Protein AF-A0A3L9MCE8-F1 (afdb_monomer)

Nearest PDB structures (foldseek):
  6sjl-assembly1_C  TM=7.413E-01  e=6.339E-16  Escherichia coli
  6sk0-assembly1_A  TM=9.602E-01  e=6.757E-13  Escherichia coli
  4s36-assembly1_A  TM=4.190E-01  e=1.119E+00  Pseudomonas aeruginosa
  4s37-assembly3_G  TM=4.606E-01  e=2.220E+00  Pseudomonas aeruginosa

Solvent-accessible surface area (backbone atoms only — not comparable to full-atom values): 20405 Å² total; per-residue (Å²): 121,56,45,47,80,50,68,68,69,87,59,73,91,65,75,64,62,97,70,69,40,47,70,54,40,52,51,50,50,52,52,48,54,54,51,49,56,52,24,52,52,31,42,74,69,75,46,79,55,68,86,55,56,64,59,54,47,52,55,44,65,48,55,54,74,73,77,93,53,44,83,50,70,46,80,47,81,40,49,91,88,63,86,88,88,87,71,97,72,87,84,88,86,86,61,96,79,74,87,87,84,87,62,98,82,72,86,87,86,87,71,96,79,79,89,86,87,88,64,96,83,70,88,86,87,87,58,97,78,87,57,88,88,86,83,60,95,70,74,86,79,87,86,84,54,63,89,59,84,81,91,87,86,63,97,71,80,86,88,89,82,56,94,88,65,82,83,87,88,85,60,100,62,57,48,76,50,76,54,94,73,30,38,42,38,39,42,92,91,47,79,48,79,46,59,85,68,88,89,82,85,89,71,99,72,89,85,89,75,83,90,83,88,80,89,84,85,74,87,83,64,67,63,86,93,69,85,41,78,41,81,45,68,52,76,42,55,54,97,86,67,50,51,45,45,67,36,48,34,40,36,40,41,85,90,71,49,76,46,78,48,54,18,38,88,77,5,31,48,65,82,41,80,33,81,52,96,74,77,69,51,77,46,78,62,76,93,69,79,80,81,86,128

Structure (mmCIF, N/CA/C/O backbone):
data_AF-A0A3L9MCE8-F1
#
_entry.id   AF-A0A3L9MCE8-F1
#
loop_
_atom_site.group_PDB
_atom_site.id
_atom_site.type_symbol
_atom_site.label_atom_id
_atom_site.label_alt_id
_atom_site.label_comp_i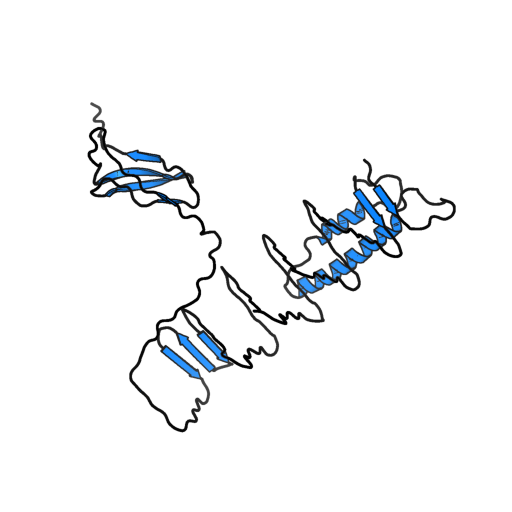d
_atom_site.label_asym_id
_atom_site.label_entity_id
_atom_site.label_seq_id
_atom_site.pdbx_PDB_ins_code
_atom_site.Cartn_x
_atom_site.Cartn_y
_atom_site.Cartn_z
_atom_site.occupancy
_atom_site.B_iso_or_equiv
_atom_site.auth_seq_id
_atom_site.auth_comp_id
_atom_site.auth_asym_id
_atom_site.auth_atom_id
_atom_site.pdbx_PDB_model_num
ATOM 1 N N . GLY A 1 1 ? -18.532 18.777 32.543 1.00 70.75 1 GLY A N 1
ATOM 2 C CA . GLY A 1 1 ? -18.939 17.521 33.204 1.00 70.75 1 GLY A CA 1
ATOM 3 C C . GLY A 1 1 ? -17.697 16.774 33.637 1.00 70.75 1 GLY A C 1
ATOM 4 O O . GLY A 1 1 ? -16.629 17.111 33.150 1.00 70.75 1 GLY A O 1
ATOM 5 N N . GLU A 1 2 ? -17.824 15.797 34.528 1.00 78.94 2 GLU A N 1
ATOM 6 C CA . GLU A 1 2 ? -16.696 15.029 35.099 1.00 78.94 2 GLU A CA 1
ATOM 7 C C . GLU A 1 2 ? -16.522 13.655 34.415 1.00 78.94 2 GLU A C 1
ATOM 9 O O . GLU A 1 2 ? -15.974 12.728 35.000 1.00 78.94 2 GLU A O 1
ATOM 14 N N . GLY A 1 3 ? -17.037 13.536 33.183 1.00 83.94 3 GLY A N 1
ATOM 15 C CA . GLY A 1 3 ? -17.065 12.325 32.355 1.00 83.94 3 GLY A CA 1
ATOM 16 C C . GLY A 1 3 ? -18.371 11.516 32.445 1.00 83.94 3 GLY A C 1
ATOM 17 O O . GLY A 1 3 ? -19.300 11.885 33.166 1.00 83.94 3 GLY A O 1
ATOM 18 N N . LEU A 1 4 ? -18.466 10.445 31.651 1.00 87.25 4 LEU A N 1
ATOM 19 C CA . LEU A 1 4 ? -19.628 9.560 31.526 1.00 87.25 4 LEU A CA 1
ATOM 20 C C . LEU A 1 4 ? -19.176 8.110 31.291 1.00 87.25 4 LEU A C 1
ATOM 22 O O . LEU A 1 4 ? -18.485 7.820 30.319 1.00 87.25 4 LEU A O 1
ATOM 26 N N . LEU A 1 5 ? -19.608 7.196 32.163 1.00 88.50 5 LEU A N 1
ATOM 27 C CA . LEU A 1 5 ? -19.456 5.751 31.988 1.00 88.50 5 LEU A CA 1
ATOM 28 C C . LEU A 1 5 ? -20.805 5.148 31.591 1.00 88.50 5 LEU A C 1
ATOM 30 O O . LEU A 1 5 ? -21.775 5.266 32.337 1.00 88.50 5 LEU A O 1
ATOM 34 N N . ILE A 1 6 ? -20.855 4.464 30.449 1.00 91.31 6 ILE A N 1
ATOM 35 C CA . ILE A 1 6 ? -21.982 3.606 30.068 1.00 91.31 6 ILE A CA 1
ATOM 36 C C . ILE A 1 6 ? -21.471 2.167 30.062 1.00 91.31 6 ILE A C 1
ATOM 38 O O . ILE A 1 6 ? -20.681 1.776 29.201 1.00 91.31 6 ILE A O 1
ATOM 42 N N . SER A 1 7 ? -21.909 1.389 31.050 1.00 91.62 7 SER A N 1
ATOM 43 C CA . SER A 1 7 ? -21.464 0.016 31.281 1.00 91.62 7 SER A CA 1
ATOM 44 C C . SER A 1 7 ? -22.646 -0.947 31.293 1.00 91.62 7 SER A C 1
ATOM 46 O O . SER A 1 7 ? -23.703 -0.639 31.839 1.00 91.62 7 SER A O 1
ATOM 48 N N . THR A 1 8 ? -22.455 -2.129 30.708 1.00 92.75 8 THR A N 1
ATOM 49 C CA . THR A 1 8 ? -23.398 -3.263 30.806 1.00 92.75 8 THR A CA 1
ATOM 50 C C . THR A 1 8 ? -22.854 -4.401 31.676 1.00 92.75 8 THR A C 1
ATOM 52 O O . THR A 1 8 ? -23.407 -5.500 31.686 1.00 92.75 8 THR A O 1
ATOM 55 N N . HIS A 1 9 ? -21.774 -4.149 32.422 1.00 89.44 9 HIS A N 1
ATOM 56 C CA . HIS A 1 9 ? -21.276 -5.079 33.434 1.00 89.44 9 HIS A CA 1
ATOM 57 C C . HIS A 1 9 ? -22.244 -5.132 34.619 1.00 89.44 9 HIS A C 1
ATOM 59 O O . HIS A 1 9 ? -22.690 -4.101 35.119 1.00 89.44 9 HIS A O 1
ATOM 65 N N . ALA A 1 10 ? -22.582 -6.339 35.069 1.00 88.81 10 ALA A N 1
ATOM 66 C CA . ALA A 1 10 ? -23.470 -6.519 36.210 1.00 88.81 10 ALA A CA 1
ATOM 67 C C . ALA A 1 10 ? -22.744 -6.188 37.522 1.00 88.81 10 ALA A C 1
ATOM 69 O O . ALA A 1 10 ? -21.681 -6.739 37.798 1.00 88.81 10 ALA A O 1
ATOM 70 N N . GLN A 1 11 ? -23.368 -5.369 38.368 1.00 84.62 11 GLN A N 1
ATOM 71 C CA . GLN A 1 11 ? -22.894 -5.083 39.720 1.00 84.62 11 GLN A CA 1
ATOM 72 C C . GLN A 1 11 ? -23.901 -5.646 40.725 1.00 84.62 11 GLN A C 1
ATOM 74 O O . GLN A 1 11 ? -24.947 -5.050 40.997 1.00 84.62 11 GLN A O 1
ATOM 79 N N . GLN A 1 12 ? -23.627 -6.854 41.229 1.00 85.94 12 GLN A N 1
ATOM 80 C CA . GLN A 1 12 ? -24.559 -7.537 42.125 1.00 85.94 12 GLN A CA 1
ATOM 81 C C . GLN A 1 12 ? -24.803 -6.701 43.382 1.00 85.94 12 GLN A C 1
ATOM 83 O O . GLN A 1 12 ? -23.866 -6.263 44.047 1.00 85.94 12 GLN A O 1
ATOM 88 N N . GLN A 1 13 ? -26.086 -6.483 43.689 1.00 86.56 13 GLN A N 1
ATOM 89 C CA . GLN A 1 13 ? -26.539 -5.735 44.865 1.00 86.56 13 GLN A CA 1
ATOM 90 C C . GLN A 1 13 ? -25.952 -4.311 44.978 1.00 86.56 13 GLN A C 1
ATOM 92 O O . GLN A 1 13 ? -25.959 -3.756 46.072 1.00 86.56 13 GLN A O 1
ATOM 97 N N . ALA A 1 14 ? -25.449 -3.729 43.876 1.00 84.12 14 ALA A N 1
ATOM 98 C CA . ALA A 1 14 ? -24.740 -2.444 43.877 1.00 84.12 14 ALA A CA 1
ATOM 99 C C . ALA A 1 14 ? -23.606 -2.375 44.926 1.00 84.12 14 ALA A C 1
ATOM 101 O O . ALA A 1 14 ? -23.389 -1.341 45.548 1.00 84.12 14 ALA A O 1
ATOM 102 N N . GLN A 1 15 ? -22.907 -3.496 45.162 1.00 80.94 15 GLN A N 1
ATOM 103 C CA . GLN A 1 15 ? -21.835 -3.565 46.166 1.00 80.94 15 GLN A CA 1
ATOM 104 C C . GLN A 1 15 ? -20.548 -2.835 45.759 1.00 80.94 15 GLN A C 1
ATOM 106 O O . GLN A 1 15 ? -19.714 -2.567 46.621 1.00 80.94 15 GLN A O 1
ATOM 111 N N . GLY A 1 16 ? -20.355 -2.569 44.467 1.00 75.62 16 GLY A N 1
ATOM 112 C CA . GLY A 1 16 ? -19.200 -1.819 43.978 1.00 75.62 16 GLY A CA 1
ATOM 113 C C . GLY A 1 16 ? -19.489 -0.323 43.833 1.00 75.62 16 GLY A C 1
ATOM 114 O O . GLY A 1 16 ? -20.573 0.167 44.145 1.00 75.62 16 GLY A O 1
ATOM 115 N N . GLU A 1 17 ? -18.503 0.411 43.327 1.00 79.19 17 GLU A N 1
ATOM 116 C CA . GLU A 1 17 ? -18.609 1.855 43.113 1.00 79.19 17 GLU A CA 1
ATOM 117 C C . GLU A 1 17 ? -19.429 2.181 41.856 1.00 79.19 17 GLU A C 1
ATOM 119 O O . GLU A 1 17 ? -19.371 1.472 40.852 1.00 79.19 17 GLU A O 1
ATOM 124 N N . HIS A 1 18 ? -20.149 3.305 41.870 1.00 71.81 18 HIS A N 1
ATOM 125 C CA . HIS A 1 18 ? -21.003 3.723 40.747 1.00 71.81 18 HIS A CA 1
ATOM 126 C C . HIS A 1 18 ? -20.224 3.958 39.431 1.00 71.81 18 HIS A C 1
ATOM 128 O O . HIS A 1 18 ? -20.790 3.856 38.346 1.00 71.81 18 HIS A O 1
ATOM 134 N N . LEU A 1 19 ? -18.925 4.276 39.511 1.00 75.69 19 LEU A N 1
ATOM 135 C CA . LEU A 1 19 ? -18.027 4.498 38.365 1.00 75.69 19 LEU A CA 1
ATOM 136 C C . LEU A 1 19 ? -16.926 3.428 38.265 1.00 75.69 19 LEU A C 1
ATOM 138 O O . LEU A 1 19 ? -15.785 3.726 37.920 1.00 75.69 19 LEU A O 1
ATOM 142 N N . GLU A 1 20 ? -17.242 2.177 38.593 1.00 81.06 20 GLU A N 1
ATOM 143 C CA . GLU A 1 20 ? -16.293 1.067 38.490 1.00 81.06 20 GLU A CA 1
ATOM 144 C C . GLU A 1 20 ? -15.941 0.757 37.018 1.00 81.06 20 GLU A C 1
ATOM 146 O O . GLU A 1 20 ? -16.704 0.124 36.288 1.00 81.06 20 GLU A O 1
ATOM 151 N N . ALA A 1 21 ? -14.767 1.220 36.572 1.00 81.81 21 ALA A N 1
ATOM 152 C CA . ALA A 1 21 ? -14.280 1.094 35.193 1.00 81.81 21 ALA A CA 1
ATOM 153 C C . ALA A 1 21 ? -13.130 0.078 35.023 1.00 81.81 21 ALA A C 1
ATOM 155 O O . ALA A 1 21 ? -12.562 -0.020 33.933 1.00 81.81 21 ALA A O 1
ATOM 156 N N . GLN A 1 22 ? -12.795 -0.694 36.067 1.00 82.94 22 GLN A N 1
ATOM 157 C CA . GLN A 1 22 ? -11.613 -1.568 36.089 1.00 82.94 22 GLN A CA 1
ATOM 158 C C . GLN A 1 22 ? -11.565 -2.537 34.904 1.00 82.94 22 GLN A C 1
ATOM 160 O O . GLN A 1 22 ? -10.536 -2.660 34.244 1.00 82.94 22 GLN A O 1
ATOM 165 N N . THR A 1 23 ? -12.686 -3.188 34.588 1.00 85.25 23 THR A N 1
ATOM 166 C CA . THR A 1 23 ? -12.760 -4.139 33.469 1.00 85.25 23 THR A CA 1
ATOM 167 C C . THR A 1 23 ? -12.473 -3.467 32.127 1.00 85.25 23 THR A C 1
ATOM 169 O O . THR A 1 23 ? -11.752 -4.014 31.297 1.00 85.25 23 THR A O 1
ATOM 172 N N . ALA A 1 24 ? -13.010 -2.263 31.912 1.00 87.62 24 ALA A N 1
ATOM 173 C CA . ALA A 1 24 ? -12.799 -1.504 30.684 1.00 87.62 24 ALA A CA 1
ATOM 174 C C . ALA A 1 24 ? -11.345 -1.032 30.561 1.00 87.62 24 ALA A C 1
ATOM 176 O O . ALA A 1 24 ? -10.745 -1.147 29.493 1.00 87.62 24 ALA A O 1
ATOM 177 N N . LYS A 1 25 ? -10.762 -0.562 31.669 1.00 86.94 25 LYS A N 1
ATOM 178 C CA . LYS A 1 25 ? -9.353 -0.177 31.740 1.00 86.94 25 LYS A CA 1
ATOM 179 C C . LYS A 1 25 ? -8.432 -1.346 31.397 1.00 86.94 25 LYS A C 1
ATOM 181 O O . LYS A 1 25 ? -7.601 -1.217 30.507 1.00 86.94 25 LYS A O 1
ATOM 186 N N . GLN A 1 26 ? -8.635 -2.505 32.025 1.00 88.56 26 GLN A N 1
ATOM 187 C CA . GLN A 1 26 ? -7.842 -3.710 31.759 1.00 88.56 26 GLN A CA 1
ATOM 188 C C . GLN A 1 26 ? -7.923 -4.153 30.292 1.00 88.56 26 GLN A C 1
ATOM 190 O O . GLN A 1 26 ? -6.924 -4.584 29.717 1.00 88.56 26 GLN A O 1
ATOM 195 N N . GLN A 1 27 ? -9.095 -4.027 29.660 1.00 89.06 27 GLN A N 1
ATOM 196 C CA . GLN A 1 27 ? -9.245 -4.300 28.228 1.00 89.06 27 GLN A CA 1
ATOM 197 C C . GLN A 1 27 ? -8.443 -3.314 27.367 1.00 89.06 27 GLN A C 1
ATOM 199 O O . GLN A 1 27 ? -7.773 -3.737 26.425 1.00 89.06 27 GLN A O 1
ATOM 204 N N . LEU A 1 28 ? -8.470 -2.017 27.691 1.00 89.25 28 LEU A N 1
ATOM 205 C CA . LEU A 1 28 ? -7.680 -0.999 26.989 1.00 89.25 28 LEU A CA 1
ATOM 206 C C . LEU A 1 28 ? -6.172 -1.231 27.150 1.00 89.25 28 LEU A C 1
ATOM 208 O O . LEU A 1 28 ? -5.450 -1.199 26.156 1.00 89.25 28 LEU A O 1
ATOM 212 N N . GLU A 1 29 ? -5.705 -1.537 28.362 1.00 88.38 29 GLU A N 1
ATOM 213 C CA . GLU A 1 29 ? -4.299 -1.860 28.645 1.00 88.38 29 GLU A CA 1
ATOM 214 C C . GLU A 1 29 ? -3.842 -3.128 27.908 1.00 88.38 29 GLU A C 1
ATOM 216 O O . GLU A 1 29 ? -2.767 -3.159 27.305 1.00 88.38 29 GLU A O 1
ATOM 221 N N . GLY A 1 30 ? -4.667 -4.181 27.896 1.00 89.94 30 GLY A N 1
ATOM 222 C CA . GLY A 1 30 ? -4.383 -5.408 27.148 1.00 89.94 30 GLY A CA 1
ATOM 223 C C . GLY A 1 30 ? -4.260 -5.156 25.642 1.00 89.94 30 GLY A C 1
ATOM 224 O O . GLY A 1 30 ? -3.298 -5.592 25.006 1.00 89.94 30 GLY A O 1
ATOM 225 N N . ASN A 1 31 ? -5.194 -4.389 25.081 1.00 89.06 31 ASN A N 1
ATOM 226 C CA . ASN A 1 31 ? -5.182 -3.987 23.675 1.00 89.06 31 ASN A CA 1
ATOM 227 C C . ASN A 1 31 ? -3.953 -3.139 23.330 1.00 89.06 31 ASN A C 1
ATOM 229 O O . ASN A 1 31 ? -3.305 -3.360 22.308 1.00 89.06 31 ASN A O 1
ATOM 233 N N . GLN A 1 32 ? -3.589 -2.208 24.208 1.00 86.75 32 GLN A N 1
ATOM 234 C CA . GLN A 1 32 ? -2.399 -1.388 24.048 1.00 86.75 32 GLN A CA 1
ATOM 235 C C . GLN A 1 32 ? -1.118 -2.234 24.038 1.00 86.75 32 GLN A C 1
ATOM 237 O O . GLN A 1 32 ? -0.267 -2.039 23.171 1.00 86.75 32 GLN A O 1
ATOM 242 N N . ASN A 1 33 ? -0.976 -3.184 24.965 1.00 89.62 33 ASN A N 1
ATOM 243 C CA . ASN A 1 33 ? 0.190 -4.069 25.018 1.00 89.62 33 ASN A CA 1
ATOM 244 C C . ASN A 1 33 ? 0.339 -4.886 23.727 1.00 89.62 33 ASN A C 1
ATOM 246 O O . ASN A 1 33 ? 1.440 -5.007 23.188 1.00 89.62 33 ASN A O 1
ATOM 250 N N . ASN A 1 34 ? -0.775 -5.381 23.184 1.00 90.44 34 ASN A N 1
ATOM 251 C CA . ASN A 1 34 ? -0.789 -6.090 21.907 1.00 90.44 34 ASN A CA 1
ATOM 252 C C . ASN A 1 34 ? -0.403 -5.172 20.734 1.00 90.44 34 ASN A C 1
ATOM 254 O O . ASN A 1 34 ? 0.418 -5.551 19.897 1.00 90.44 34 ASN A O 1
ATOM 258 N N . ALA A 1 35 ? -0.948 -3.952 20.688 1.00 90.19 35 ALA A N 1
ATOM 259 C CA . ALA A 1 35 ? -0.595 -2.955 19.678 1.00 90.19 35 ALA A CA 1
ATOM 260 C C . ALA A 1 35 ? 0.898 -2.594 19.738 1.00 90.19 35 ALA A C 1
ATOM 262 O O . ALA A 1 35 ? 1.558 -2.503 18.703 1.00 90.19 35 ALA A O 1
ATOM 263 N N . LYS A 1 36 ? 1.448 -2.452 20.950 1.00 90.00 36 LYS A N 1
ATOM 264 C CA . LYS A 1 36 ? 2.868 -2.182 21.178 1.00 90.00 36 LYS A CA 1
ATOM 265 C C . LYS A 1 36 ? 3.747 -3.313 20.660 1.00 90.00 36 LYS A C 1
ATOM 267 O O . LYS A 1 36 ? 4.678 -3.047 19.908 1.00 90.00 36 LY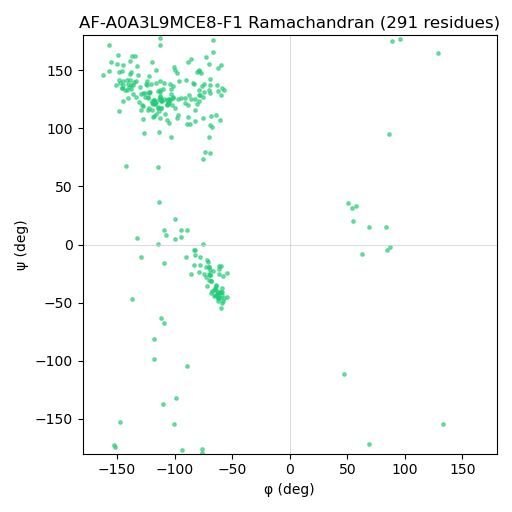S A O 1
ATOM 272 N N . ALA A 1 37 ? 3.427 -4.561 20.997 1.00 91.25 37 ALA A N 1
ATOM 273 C CA . ALA A 1 37 ? 4.181 -5.716 20.516 1.00 91.25 37 ALA A CA 1
ATOM 274 C C . ALA A 1 37 ? 4.199 -5.785 18.978 1.00 91.25 37 ALA A C 1
ATOM 276 O O . ALA A 1 37 ? 5.253 -5.994 18.378 1.00 91.25 37 ALA A O 1
ATOM 277 N N . LEU A 1 38 ? 3.059 -5.546 18.319 1.00 92.19 38 LEU A N 1
ATOM 278 C CA . LEU A 1 38 ? 2.997 -5.508 16.855 1.00 92.19 38 LEU A CA 1
ATOM 279 C C . LEU A 1 38 ? 3.791 -4.330 16.266 1.00 92.19 38 LEU A C 1
ATOM 281 O O . LEU A 1 38 ? 4.475 -4.492 15.257 1.00 92.19 38 LEU A O 1
ATOM 285 N N . SER A 1 39 ? 3.744 -3.166 16.911 1.00 91.69 39 SER A N 1
ATOM 286 C CA . SER A 1 39 ? 4.518 -1.989 16.511 1.00 91.69 39 SER A CA 1
ATOM 287 C C . SER A 1 39 ? 6.027 -2.199 16.644 1.00 91.69 39 SER A C 1
ATOM 289 O O . SER A 1 39 ? 6.790 -1.738 15.802 1.00 91.69 39 SER A O 1
ATOM 291 N N . GLU A 1 40 ? 6.483 -2.915 17.673 1.00 92.12 40 GLU A N 1
ATOM 292 C CA . GLU A 1 40 ? 7.893 -3.290 17.819 1.00 92.12 40 GLU A CA 1
ATOM 293 C C . GLU A 1 40 ? 8.335 -4.238 16.696 1.00 92.12 40 GLU A C 1
ATOM 295 O O . GLU A 1 40 ? 9.434 -4.095 16.158 1.00 92.12 40 GLU A O 1
ATOM 300 N N . VAL A 1 41 ? 7.469 -5.169 16.275 1.00 93.62 41 VAL A N 1
ATOM 301 C CA . VAL A 1 41 ? 7.726 -6.009 15.094 1.00 93.62 41 VAL A CA 1
ATOM 302 C C . VAL A 1 41 ? 7.834 -5.152 13.831 1.00 93.62 41 VAL A C 1
ATOM 304 O O . VAL A 1 41 ? 8.780 -5.337 13.069 1.00 93.62 41 VAL A O 1
ATOM 307 N N . ALA A 1 42 ? 6.922 -4.197 13.628 1.00 93.19 42 ALA A N 1
ATOM 308 C CA . ALA A 1 42 ? 6.946 -3.266 12.498 1.00 93.19 42 ALA A CA 1
ATOM 309 C C . ALA A 1 42 ? 8.260 -2.456 12.461 1.00 93.19 42 ALA A C 1
ATOM 311 O O . ALA A 1 42 ? 8.978 -2.459 11.459 1.00 93.19 42 ALA A O 1
ATOM 312 N N . LYS A 1 43 ? 8.659 -1.887 13.603 1.00 91.88 43 LYS A N 1
ATOM 313 C CA . LYS A 1 43 ? 9.934 -1.175 13.771 1.00 91.88 43 LYS A CA 1
ATOM 314 C C . LYS A 1 43 ? 11.143 -2.047 13.423 1.00 91.88 43 LYS A C 1
ATOM 316 O O . LYS A 1 43 ? 12.036 -1.616 12.696 1.00 91.88 43 LYS A O 1
ATOM 321 N N . ASN A 1 44 ? 11.169 -3.290 13.905 1.00 94.12 44 ASN A N 1
ATOM 322 C CA . ASN A 1 44 ? 12.250 -4.239 13.619 1.00 94.12 44 ASN A CA 1
ATOM 323 C C . ASN A 1 44 ? 12.309 -4.651 12.138 1.00 94.12 44 ASN A C 1
ATOM 325 O O . ASN A 1 44 ? 13.367 -5.061 11.665 1.00 94.12 44 ASN A O 1
ATOM 329 N N . GLN A 1 45 ? 11.200 -4.527 11.402 1.00 93.06 45 GLN A N 1
ATOM 330 C CA . GLN A 1 45 ? 11.136 -4.694 9.946 1.00 93.06 45 GLN A CA 1
ATOM 331 C C . GLN A 1 45 ? 11.403 -3.388 9.176 1.00 93.06 45 GLN A C 1
ATOM 333 O O . GLN A 1 45 ? 11.178 -3.340 7.970 1.00 93.06 45 GLN A O 1
ATOM 338 N N . GLN A 1 46 ? 11.899 -2.343 9.852 1.00 90.69 46 GLN A N 1
ATOM 339 C CA . GLN A 1 46 ? 12.224 -1.037 9.266 1.00 90.69 46 GLN A CA 1
ATOM 340 C C . GLN A 1 46 ? 11.030 -0.357 8.574 1.00 90.69 46 GLN A C 1
ATOM 342 O O . GLN A 1 46 ? 11.203 0.357 7.588 1.00 90.69 46 GLN A O 1
ATOM 347 N N . THR A 1 47 ? 9.818 -0.571 9.090 1.00 91.50 47 THR A N 1
ATOM 348 C CA . THR A 1 47 ? 8.613 0.159 8.673 1.00 91.50 47 THR A CA 1
ATOM 349 C C . THR A 1 47 ? 8.105 1.057 9.807 1.00 91.50 47 THR A C 1
ATOM 351 O O . THR A 1 47 ? 8.698 1.094 10.889 1.00 91.50 47 THR A O 1
ATOM 354 N N . ASP A 1 48 ? 7.043 1.821 9.553 1.00 88.31 48 ASP A N 1
ATOM 355 C CA . ASP A 1 48 ? 6.504 2.787 10.508 1.00 88.31 48 ASP A CA 1
ATOM 356 C C . ASP A 1 48 ? 5.990 2.104 11.783 1.00 88.31 48 ASP A C 1
ATOM 358 O O . ASP A 1 48 ? 5.297 1.085 11.741 1.00 88.31 48 ASP A O 1
ATOM 362 N N . GLU A 1 49 ? 6.308 2.704 12.929 1.00 87.19 49 GLU A N 1
ATOM 363 C CA . GLU A 1 49 ? 5.732 2.339 14.220 1.00 87.19 49 GLU A CA 1
ATOM 364 C C . GLU A 1 49 ? 4.407 3.079 14.464 1.00 87.19 49 GLU A C 1
ATOM 366 O O . GLU A 1 49 ? 4.123 4.118 13.866 1.00 87.19 49 GLU A O 1
ATOM 371 N N . LEU A 1 50 ? 3.577 2.549 15.363 1.00 83.38 50 LEU A N 1
ATOM 372 C CA . LEU A 1 50 ? 2.387 3.242 15.848 1.00 83.38 50 LEU A CA 1
ATOM 373 C C . LEU A 1 50 ? 2.809 4.431 16.724 1.00 83.38 50 LEU A C 1
ATOM 375 O O . LEU A 1 50 ? 3.139 4.272 17.898 1.00 83.38 50 LEU A O 1
ATOM 379 N N . GLU A 1 51 ? 2.728 5.637 16.163 1.00 72.88 51 GLU A N 1
ATOM 380 C CA . GLU A 1 51 ? 3.046 6.907 16.843 1.00 72.88 51 GLU A CA 1
ATOM 381 C C . GLU A 1 51 ? 2.137 7.171 18.069 1.00 72.88 51 GLU A C 1
ATOM 383 O O . GLU A 1 51 ? 2.497 7.904 18.987 1.00 72.88 51 GLU A O 1
ATOM 388 N N . ALA A 1 52 ? 0.966 6.529 18.119 1.00 74.00 52 ALA A N 1
ATOM 389 C CA . ALA A 1 52 ? -0.076 6.726 19.127 1.00 74.00 52 ALA A CA 1
ATOM 390 C C . ALA A 1 52 ? 0.117 5.957 20.452 1.00 74.00 52 ALA A C 1
ATOM 392 O O . ALA A 1 52 ? -0.695 6.110 21.368 1.00 74.00 52 ALA A O 1
ATOM 393 N N . LEU A 1 53 ? 1.137 5.097 20.580 1.00 76.44 53 LEU A N 1
ATOM 394 C CA . LEU A 1 53 ? 1.226 4.147 21.703 1.00 76.44 53 LEU A CA 1
ATOM 395 C C . LEU A 1 53 ? 1.342 4.814 23.078 1.00 76.44 53 LEU A C 1
ATOM 397 O O . LEU A 1 53 ? 0.705 4.356 24.031 1.00 76.44 53 LEU A O 1
ATOM 401 N N . GLU A 1 54 ? 2.118 5.893 23.181 1.00 76.31 54 GLU A N 1
ATOM 402 C CA . GLU A 1 54 ? 2.281 6.641 24.435 1.00 76.31 54 GLU A CA 1
ATOM 403 C C . GLU A 1 54 ? 1.015 7.430 24.792 1.00 76.31 54 GLU A C 1
ATOM 405 O O . GLU A 1 54 ? 0.626 7.482 25.956 1.00 76.31 54 GLU A O 1
ATOM 410 N N . GLN A 1 55 ? 0.302 7.970 23.797 1.00 77.12 55 GLN A N 1
ATOM 411 C CA . GLN A 1 55 ? -0.975 8.646 24.031 1.00 77.12 55 GLN A CA 1
ATOM 412 C C . GLN A 1 55 ? -2.056 7.659 24.488 1.00 77.12 55 GLN A C 1
ATOM 414 O O . GLN A 1 55 ? -2.823 7.969 25.397 1.00 77.12 55 GLN A O 1
ATOM 419 N N . LEU A 1 56 ? -2.103 6.458 23.899 1.00 77.56 56 LEU A N 1
ATOM 420 C CA . LEU A 1 56 ? -3.024 5.406 24.332 1.00 77.56 56 LEU A CA 1
ATOM 421 C C . LEU A 1 56 ? -2.716 4.953 25.768 1.00 77.56 56 LEU A C 1
ATOM 423 O O . LEU A 1 56 ? -3.645 4.702 26.535 1.00 77.56 56 LEU A O 1
ATOM 427 N N . LYS A 1 57 ? -1.429 4.924 26.147 1.00 79.31 57 LYS A N 1
ATOM 428 C CA . LYS A 1 57 ? -0.996 4.684 27.531 1.00 79.31 57 LYS A CA 1
ATOM 429 C C . LYS A 1 57 ? -1.542 5.740 28.474 1.00 79.31 57 LYS A C 1
ATOM 431 O O . LYS A 1 57 ? -2.209 5.413 29.448 1.00 79.31 57 LYS A O 1
ATOM 436 N N . ALA A 1 58 ? -1.269 7.002 28.149 1.00 80.00 58 ALA A N 1
ATOM 437 C CA . ALA A 1 58 ? -1.684 8.138 28.953 1.00 80.00 58 ALA A CA 1
ATOM 438 C C . ALA A 1 58 ? -3.208 8.156 29.112 1.00 80.00 58 ALA A C 1
ATOM 440 O O . ALA A 1 58 ? -3.703 8.364 30.213 1.00 80.00 58 ALA A O 1
ATOM 441 N N . PHE A 1 59 ? -3.954 7.847 28.045 1.00 80.50 59 PHE A N 1
ATOM 442 C CA . PHE A 1 59 ? -5.408 7.723 28.096 1.00 80.50 59 PHE A CA 1
ATOM 443 C C . PHE A 1 59 ? -5.881 6.607 29.039 1.00 80.50 59 PHE A C 1
ATOM 445 O O . PHE A 1 59 ? -6.782 6.831 29.839 1.00 80.50 59 PHE A O 1
ATOM 452 N N . ALA A 1 60 ? -5.281 5.414 28.995 1.00 77.62 60 ALA A N 1
ATOM 453 C CA . ALA A 1 60 ? -5.634 4.347 29.935 1.00 77.62 60 ALA A CA 1
ATOM 454 C C . ALA A 1 60 ? -5.301 4.726 31.393 1.00 77.62 60 ALA A C 1
ATOM 456 O O . ALA A 1 60 ? -6.051 4.388 32.308 1.00 77.62 60 ALA A O 1
ATOM 457 N N . GLU A 1 61 ? -4.216 5.474 31.614 1.00 77.75 61 GLU A N 1
ATOM 458 C CA . GLU A 1 61 ? -3.818 5.984 32.931 1.00 77.75 61 GLU A CA 1
ATOM 459 C C . GLU A 1 61 ? -4.770 7.070 33.473 1.00 77.75 61 GLU A C 1
ATOM 461 O O . GLU A 1 61 ? -4.915 7.186 34.694 1.00 77.75 61 GLU A O 1
ATOM 466 N N . THR A 1 62 ? -5.476 7.829 32.617 1.00 73.12 62 THR A N 1
ATOM 467 C CA . THR A 1 62 ? -6.504 8.785 33.086 1.00 73.12 62 THR A CA 1
ATOM 468 C C . THR A 1 62 ? -7.747 8.091 33.650 1.00 73.12 62 THR A C 1
ATOM 470 O O . THR A 1 62 ? -8.476 8.692 34.446 1.00 73.12 62 THR A O 1
ATOM 473 N N . ILE A 1 63 ? -7.960 6.816 33.305 1.00 72.19 63 ILE A N 1
ATOM 474 C CA . ILE A 1 63 ? -9.000 5.956 33.871 1.00 72.19 63 ILE A CA 1
ATOM 475 C C . ILE A 1 63 ? -8.470 5.388 35.199 1.00 72.19 63 ILE A C 1
ATOM 477 O O . ILE A 1 63 ? -7.589 4.530 35.225 1.00 72.19 63 ILE A O 1
ATOM 481 N N . GLN A 1 64 ? -8.972 5.874 36.337 1.00 65.38 64 GLN A N 1
ATOM 482 C CA . GLN A 1 64 ? -8.582 5.351 37.654 1.00 65.38 64 GLN A CA 1
ATOM 483 C C . GLN A 1 64 ? -9.328 4.064 38.028 1.00 65.38 64 GLN A C 1
ATOM 485 O O . GLN A 1 64 ? -10.499 3.885 37.699 1.00 65.38 64 GLN A O 1
ATOM 490 N N . ASP A 1 65 ? -8.646 3.209 38.796 1.00 58.09 65 ASP A N 1
ATOM 491 C CA . ASP A 1 65 ? -9.176 1.942 39.316 1.00 58.09 65 ASP A CA 1
ATOM 492 C C . ASP A 1 65 ? -10.254 2.158 40.392 1.00 58.09 65 ASP A C 1
ATOM 494 O O . ASP A 1 65 ? -11.149 1.329 40.559 1.00 58.09 65 ASP A O 1
ATOM 498 N N . LYS A 1 66 ? -10.166 3.260 41.156 1.00 48.62 66 LYS A N 1
ATOM 499 C CA . LYS A 1 66 ? -11.089 3.594 42.251 1.00 48.62 66 LYS A CA 1
ATOM 500 C C . LYS A 1 66 ? -11.263 5.109 42.424 1.00 48.62 66 LYS A C 1
ATOM 502 O O . LYS A 1 66 ? -10.282 5.840 42.435 1.00 48.62 66 LYS A O 1
ATOM 507 N N . ILE A 1 67 ? -12.510 5.492 42.725 1.00 46.47 67 ILE A N 1
ATOM 508 C CA . ILE A 1 67 ? -13.015 6.788 43.226 1.00 46.47 67 ILE A CA 1
ATOM 509 C C . ILE A 1 67 ? -13.352 7.852 42.158 1.00 46.47 67 ILE A C 1
ATOM 511 O O . ILE A 1 67 ? -12.560 8.701 41.774 1.00 46.47 67 ILE A O 1
ATOM 515 N N . ALA A 1 68 ? -14.642 7.849 41.815 1.00 49.84 68 ALA A N 1
ATOM 516 C CA . ALA A 1 68 ? -15.550 9.000 41.724 1.00 49.84 68 ALA A CA 1
ATOM 517 C C . ALA A 1 68 ? -15.313 10.147 40.726 1.00 49.84 68 ALA A C 1
ATOM 519 O O . ALA A 1 68 ? -16.235 10.944 40.573 1.00 49.84 68 ALA A O 1
ATOM 520 N N . LYS A 1 69 ? -14.196 10.241 40.002 1.00 57.31 69 LYS A N 1
ATOM 521 C CA . LYS A 1 69 ? -14.075 11.173 38.869 1.00 57.31 69 LYS A CA 1
ATOM 522 C C . LYS A 1 69 ? -13.200 10.581 37.785 1.00 57.31 69 LYS A C 1
ATOM 524 O O . LYS A 1 69 ? -12.105 10.101 38.061 1.00 57.31 69 LYS A O 1
ATOM 529 N N . PHE A 1 70 ? -13.643 10.692 36.540 1.00 63.47 70 PHE A N 1
ATOM 530 C CA . PHE A 1 70 ? -12.663 10.737 35.473 1.00 63.47 70 PHE A CA 1
ATOM 531 C C . PHE A 1 70 ? -11.816 11.998 35.695 1.00 63.47 70 PHE A C 1
ATOM 533 O O . PHE A 1 70 ? -12.362 13.074 35.951 1.00 63.47 70 PHE A O 1
ATOM 540 N N . ASN A 1 71 ? -10.487 11.873 35.637 1.00 67.94 71 ASN A N 1
ATOM 541 C CA . ASN A 1 71 ? -9.588 13.027 35.792 1.00 67.94 71 ASN A CA 1
ATOM 542 C C . ASN A 1 71 ? -9.815 14.082 34.693 1.00 67.94 71 ASN A C 1
ATOM 544 O O . ASN A 1 71 ? -9.458 15.247 34.853 1.00 67.94 71 ASN A O 1
ATOM 548 N N . GLU A 1 72 ? -10.454 13.663 33.602 1.00 74.62 72 GLU A N 1
ATOM 549 C CA . GLU A 1 72 ? -10.849 14.471 32.460 1.00 74.62 72 GLU A CA 1
ATOM 550 C C . GLU A 1 72 ? -12.296 14.155 32.063 1.00 74.62 72 GLU A C 1
ATOM 552 O O . GLU A 1 72 ? -12.848 13.114 32.413 1.00 74.62 72 GLU A O 1
ATOM 557 N N . ALA A 1 73 ? -12.934 15.037 31.299 1.00 84.44 73 ALA A N 1
ATOM 558 C CA . ALA A 1 73 ? -14.303 14.836 30.836 1.00 84.44 73 ALA A CA 1
ATOM 559 C C . ALA A 1 73 ? -14.374 13.805 29.690 1.00 84.44 73 ALA A C 1
ATOM 561 O O . ALA A 1 73 ? -14.583 14.177 28.537 1.00 84.44 73 ALA A O 1
ATOM 562 N N . ILE A 1 74 ? -14.208 12.515 30.001 1.00 85.44 74 ILE A N 1
ATOM 563 C CA . ILE A 1 74 ? -14.209 11.427 29.009 1.00 85.44 74 ILE A CA 1
ATOM 564 C C . ILE A 1 74 ? -15.549 10.687 28.949 1.00 85.44 74 ILE A C 1
ATOM 566 O O . ILE A 1 74 ? -16.272 10.604 29.940 1.00 85.44 74 ILE A O 1
ATOM 570 N N . LEU A 1 75 ? -15.862 10.107 27.790 1.00 90.06 75 LEU A N 1
ATOM 571 C CA . LEU A 1 75 ? -16.936 9.128 27.618 1.00 90.06 75 LEU A CA 1
ATOM 572 C C . LEU A 1 75 ? -16.316 7.738 27.456 1.00 90.06 75 LEU A C 1
ATOM 574 O O . LEU A 1 75 ? -15.560 7.512 26.513 1.00 90.06 75 LEU A O 1
ATOM 578 N N . LEU A 1 76 ? -16.671 6.806 28.341 1.00 89.62 76 LEU A N 1
ATOM 579 C CA . LEU A 1 76 ? -16.258 5.407 28.265 1.00 89.62 76 LEU A CA 1
ATOM 580 C C . LEU A 1 76 ? -17.479 4.501 28.063 1.00 89.62 76 LEU A C 1
ATOM 582 O O . LEU A 1 76 ? -18.409 4.502 28.870 1.00 89.62 76 LEU A O 1
ATOM 586 N N . LEU A 1 77 ? -17.460 3.714 26.986 1.00 93.31 77 LEU A N 1
ATOM 587 C CA . LEU A 1 77 ? -18.455 2.681 26.693 1.00 93.31 77 LEU A CA 1
ATOM 588 C C . LEU A 1 77 ? -17.833 1.307 26.961 1.00 93.31 77 LEU A C 1
ATOM 590 O O . LEU A 1 77 ? -16.786 0.994 26.397 1.00 93.31 77 LEU A O 1
ATOM 594 N N . SER A 1 78 ? -18.462 0.474 27.793 1.00 92.75 78 SER A N 1
ATOM 595 C CA . SER A 1 78 ? -17.966 -0.878 28.081 1.00 92.75 78 SER A CA 1
ATOM 596 C C . SER A 1 78 ? -19.078 -1.921 28.113 1.00 92.75 78 SER A C 1
ATOM 598 O O . SER A 1 78 ? -20.125 -1.749 28.743 1.00 92.75 78 SER A O 1
ATOM 600 N N . SER A 1 79 ? -18.836 -3.044 27.442 1.00 94.88 79 SER A N 1
ATOM 601 C CA . SER A 1 79 ? -19.727 -4.196 27.464 1.00 94.88 79 SER A CA 1
ATOM 602 C C . SER A 1 79 ? -18.935 -5.496 27.404 1.00 94.88 79 SER A C 1
ATOM 604 O O . SER A 1 79 ? -18.010 -5.590 26.597 1.00 94.88 79 SER A O 1
ATOM 606 N N . PRO A 1 80 ? -19.295 -6.517 28.201 1.00 93.50 80 PRO A N 1
ATOM 607 C CA . PRO A 1 80 ? -18.646 -7.822 28.124 1.00 93.50 80 PRO A CA 1
ATOM 608 C C . PRO A 1 80 ? -18.968 -8.575 26.824 1.00 93.50 80 PRO A C 1
ATOM 610 O O . PRO A 1 80 ? -18.159 -9.386 26.385 1.00 93.50 80 PRO A O 1
ATOM 613 N N . ASN A 1 81 ? -20.120 -8.302 26.195 1.00 95.00 81 ASN A N 1
ATOM 614 C CA . ASN A 1 81 ? -20.638 -9.109 25.082 1.00 95.00 81 ASN A CA 1
ATOM 615 C C . ASN A 1 81 ? -20.691 -8.356 23.739 1.00 95.00 81 ASN A C 1
ATOM 617 O O . ASN A 1 81 ? -21.111 -8.936 22.740 1.00 95.00 81 ASN A O 1
ATOM 621 N N . GLY A 1 82 ? -20.267 -7.089 23.701 1.00 95.00 82 GLY A N 1
ATOM 622 C CA . GLY A 1 82 ? -20.127 -6.304 22.472 1.00 95.00 82 GLY A CA 1
ATOM 623 C C . GLY A 1 82 ? -20.812 -4.938 22.511 1.00 95.00 82 GLY A C 1
ATOM 624 O O . GLY A 1 82 ? -21.644 -4.647 23.365 1.00 95.00 82 GLY A O 1
ATOM 625 N N . ILE A 1 83 ? -20.452 -4.087 21.554 1.00 97.62 83 ILE A N 1
ATOM 626 C CA . ILE A 1 83 ? -21.043 -2.761 21.347 1.00 97.62 83 ILE A CA 1
ATOM 627 C C . ILE A 1 83 ? -21.519 -2.700 19.896 1.00 97.62 83 ILE A C 1
ATOM 629 O O . ILE A 1 83 ? -20.750 -2.991 18.982 1.00 97.62 83 ILE A O 1
ATOM 633 N N . GLY A 1 84 ? -22.785 -2.340 19.687 1.00 97.12 84 GLY A N 1
ATOM 634 C CA . GLY A 1 84 ? -23.378 -2.181 18.360 1.00 97.12 84 GLY A CA 1
ATOM 635 C C . GLY A 1 84 ? -23.724 -0.723 18.079 1.00 97.12 84 GLY A C 1
ATOM 636 O O . GLY A 1 84 ? -24.380 -0.079 18.894 1.00 97.12 84 GLY A O 1
ATOM 637 N N . LEU A 1 85 ? -23.316 -0.223 16.913 1.00 97.06 85 LEU A N 1
ATOM 638 C CA . LEU A 1 85 ? -23.721 1.076 16.376 1.00 97.06 85 LEU A CA 1
ATOM 639 C C . LEU A 1 85 ? -24.454 0.822 15.055 1.00 97.06 85 LEU A C 1
ATOM 641 O O . LEU A 1 85 ? -23.893 0.203 14.154 1.00 97.06 85 LEU A O 1
ATOM 645 N N . SER A 1 86 ? -25.714 1.243 14.953 1.00 97.81 86 SER A N 1
ATOM 646 C CA . SER A 1 86 ? -26.552 1.003 13.774 1.00 97.81 86 SER A CA 1
ATOM 647 C C . SER A 1 86 ? -27.523 2.158 13.563 1.00 97.81 86 SER A C 1
ATOM 649 O O . SER A 1 86 ? -28.084 2.689 14.521 1.00 97.81 86 SER A O 1
ATOM 651 N N . THR A 1 87 ? -27.707 2.549 12.307 1.00 98.00 87 THR A N 1
ATOM 652 C CA . THR A 1 87 ? -28.610 3.619 11.874 1.00 98.00 87 THR A CA 1
ATOM 653 C C . THR A 1 87 ? -29.018 3.366 10.421 1.00 98.00 87 THR A C 1
ATOM 655 O O . THR A 1 87 ? -28.323 2.656 9.695 1.00 98.00 87 THR A O 1
ATOM 658 N N . ALA A 1 88 ? -30.158 3.917 10.004 1.00 97.69 88 ALA A N 1
ATOM 659 C CA . ALA A 1 88 ? -30.564 3.924 8.597 1.00 97.69 88 ALA A CA 1
ATOM 660 C C . ALA A 1 88 ? -29.824 4.998 7.775 1.00 97.69 88 ALA A C 1
ATOM 662 O O . ALA A 1 88 ? -29.818 4.921 6.550 1.00 97.69 88 ALA A O 1
ATOM 663 N N . GLU A 1 89 ? -29.227 5.973 8.462 1.00 98.12 89 GLU A N 1
ATOM 664 C CA . GLU A 1 89 ? -28.517 7.119 7.888 1.00 98.12 89 GLU A CA 1
ATOM 665 C C . GLU A 1 89 ? -27.001 6.984 8.150 1.00 98.12 89 GLU A C 1
ATOM 667 O O . GLU A 1 89 ? -26.436 5.896 8.026 1.00 98.12 89 GLU A O 1
ATOM 672 N N . ASP A 1 90 ? -26.332 8.071 8.541 1.00 98.06 90 ASP A N 1
ATOM 673 C CA . ASP A 1 90 ? -24.875 8.146 8.644 1.00 98.06 90 ASP A CA 1
ATOM 674 C C . ASP A 1 90 ? -24.335 7.941 10.072 1.00 98.06 90 ASP A C 1
ATOM 676 O O . ASP A 1 90 ? -24.935 8.358 11.067 1.00 98.06 90 ASP A O 1
ATOM 680 N N . ILE A 1 91 ? -23.138 7.350 10.170 1.00 98.25 91 ILE A N 1
ATOM 681 C CA . ILE A 1 91 ? -22.293 7.363 11.375 1.00 98.25 91 ILE A CA 1
ATOM 682 C C . ILE A 1 91 ? -21.057 8.211 11.072 1.00 98.25 91 ILE A C 1
ATOM 684 O O . ILE A 1 91 ? -20.299 7.900 10.154 1.00 98.25 91 ILE A O 1
ATOM 688 N N . HIS A 1 92 ? -20.816 9.244 11.881 1.00 97.50 92 HIS A N 1
ATOM 689 C CA . HIS A 1 92 ? -19.618 10.079 11.796 1.00 97.50 92 HIS A CA 1
ATOM 690 C C . HIS A 1 92 ? -18.690 9.813 12.987 1.00 97.50 92 HIS A C 1
ATOM 692 O O . HIS A 1 92 ? -19.100 9.944 14.138 1.00 97.50 92 HIS A O 1
ATOM 698 N N . LEU A 1 93 ? -17.429 9.477 12.704 1.00 96.94 93 LEU A N 1
ATOM 699 C CA . LEU A 1 93 ? -16.350 9.384 13.690 1.00 96.94 93 LEU A CA 1
ATOM 700 C C . LEU A 1 93 ? -15.328 10.480 13.375 1.00 96.94 93 LEU A C 1
ATOM 702 O O . LEU A 1 93 ? -14.747 10.480 12.293 1.00 96.94 93 LEU A O 1
ATOM 706 N N . SER A 1 94 ? -15.132 11.423 14.295 1.00 96.50 94 SER A N 1
ATOM 707 C CA . SER A 1 94 ? -14.236 12.569 14.113 1.00 96.50 94 SER A CA 1
ATOM 708 C C . SER A 1 94 ? -13.483 12.859 15.405 1.00 96.50 94 SER A C 1
ATOM 710 O O . SER A 1 94 ? -14.075 12.828 16.482 1.00 96.50 94 SER A O 1
ATOM 712 N N . ALA A 1 95 ? -12.192 13.157 15.289 1.00 94.56 95 ALA A N 1
ATOM 713 C CA . ALA A 1 95 ? -11.333 13.565 16.392 1.00 94.56 95 ALA A CA 1
ATOM 714 C C . ALA A 1 95 ? -10.303 14.585 15.885 1.00 94.56 95 ALA A C 1
ATOM 716 O O . ALA A 1 95 ? -9.684 14.346 14.852 1.00 94.56 95 ALA A O 1
ATOM 717 N N . ASP A 1 96 ? -10.091 15.678 16.624 1.00 92.69 96 ASP A N 1
ATOM 718 C CA . ASP A 1 96 ? -9.039 16.667 16.312 1.00 92.69 96 ASP A CA 1
ATOM 719 C C . ASP A 1 96 ? -7.629 16.111 16.570 1.00 92.69 96 ASP A C 1
ATOM 721 O O . ASP A 1 96 ? -6.648 16.567 15.987 1.00 92.69 96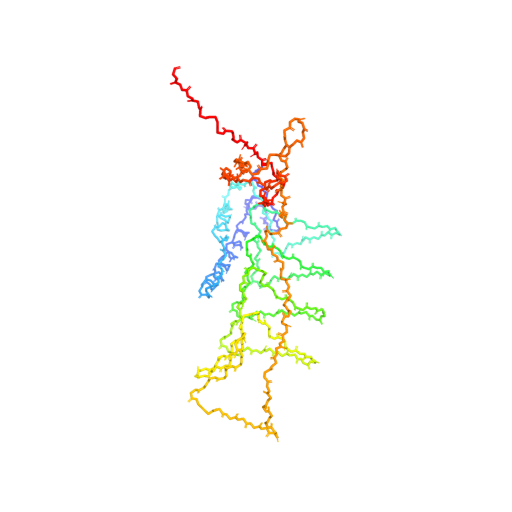 ASP A O 1
ATOM 725 N N . GLY A 1 97 ? -7.536 15.125 17.468 1.00 90.12 97 GLY A N 1
ATOM 726 C CA . GLY A 1 97 ? -6.323 14.363 17.738 1.00 90.12 97 GLY A CA 1
ATOM 727 C C . GLY A 1 97 ? -6.219 13.139 16.832 1.00 90.12 97 GLY A C 1
ATOM 728 O O . GLY A 1 97 ? -5.875 13.234 15.659 1.00 90.12 97 GLY A O 1
ATOM 729 N N . GLN A 1 98 ? -6.485 11.960 17.393 1.00 89.38 98 GLN A N 1
ATOM 730 C CA . GLN A 1 98 ? -6.276 10.679 16.719 1.00 89.38 98 GLN A CA 1
ATOM 731 C C . GLN A 1 98 ? -7.506 9.780 16.848 1.00 89.38 98 GLN A C 1
ATOM 733 O O . GLN A 1 98 ? -8.166 9.762 17.888 1.00 89.38 98 GLN A O 1
ATOM 738 N N . LEU A 1 99 ? -7.768 8.980 15.813 1.00 92.19 99 LEU A N 1
ATOM 739 C CA . LEU A 1 99 ? -8.723 7.877 15.857 1.00 92.19 99 LEU A CA 1
ATOM 740 C C . LEU A 1 99 ? -7.954 6.553 15.881 1.00 92.19 99 LEU A C 1
ATOM 742 O O . LEU A 1 99 ? -7.399 6.134 14.869 1.00 92.19 99 LEU A O 1
ATOM 746 N N . ASN A 1 100 ? -7.948 5.889 17.035 1.00 89.81 100 ASN A N 1
ATOM 747 C CA . ASN A 1 100 ? -7.282 4.603 17.225 1.00 89.81 100 ASN A CA 1
ATOM 748 C C . ASN A 1 100 ? -8.306 3.461 17.181 1.00 89.81 100 ASN A C 1
ATOM 750 O O . ASN A 1 100 ? -9.294 3.482 17.912 1.00 89.81 100 ASN A O 1
ATOM 754 N N . GLN A 1 101 ? -8.060 2.458 16.336 1.00 92.44 101 GLN A N 1
ATOM 755 C CA . GLN A 1 101 ? -8.890 1.257 16.217 1.00 92.44 101 GLN A CA 1
ATOM 756 C C . GLN A 1 101 ? -8.026 0.025 16.453 1.00 92.44 101 GLN A C 1
ATOM 758 O O . GLN A 1 101 ? -7.006 -0.164 15.794 1.00 92.44 101 GLN A O 1
ATOM 763 N N . PHE A 1 102 ? -8.445 -0.816 17.391 1.00 90.50 102 PHE A N 1
ATOM 764 C CA . PHE A 1 102 ? -7.734 -2.032 17.748 1.00 90.50 102 PHE A CA 1
ATOM 765 C C . PHE A 1 102 ? -8.716 -3.195 17.872 1.00 90.50 102 PHE A C 1
ATOM 767 O O . PHE A 1 102 ? -9.796 -3.044 18.441 1.00 90.50 102 PHE A O 1
ATOM 774 N N . ALA A 1 103 ? -8.305 -4.365 17.392 1.00 93.81 103 ALA A N 1
ATOM 775 C CA . ALA A 1 103 ? -8.978 -5.630 17.636 1.00 93.81 103 ALA A CA 1
ATOM 776 C C . ALA A 1 103 ? -7.923 -6.701 17.932 1.00 93.81 103 ALA A C 1
ATOM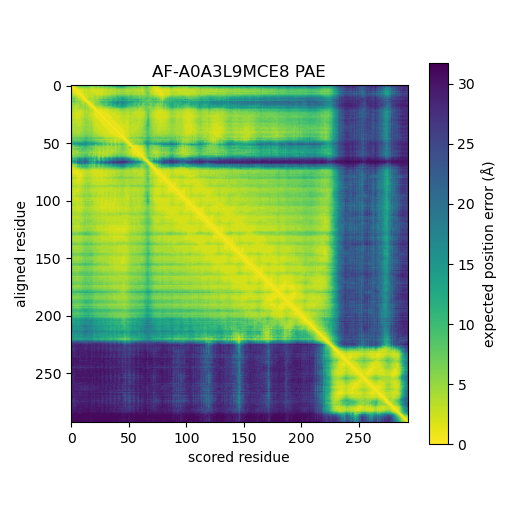 778 O O . ALA A 1 103 ? -6.901 -6.764 17.253 1.00 93.81 103 ALA A O 1
ATOM 779 N N . GLY A 1 104 ? -8.177 -7.553 18.929 1.00 92.19 104 GLY A N 1
ATOM 780 C CA . GLY A 1 104 ? -7.282 -8.670 19.253 1.00 92.19 104 GLY A CA 1
ATOM 781 C C . GLY A 1 104 ? -7.296 -9.802 18.217 1.00 92.19 104 GLY A C 1
ATOM 782 O O . GLY A 1 104 ? -6.398 -10.635 18.234 1.00 92.19 104 GLY A O 1
ATOM 783 N N . ASP A 1 105 ? -8.299 -9.827 17.336 1.00 95.19 105 ASP A N 1
ATOM 784 C CA . ASP A 1 105 ? -8.445 -10.810 16.257 1.00 95.19 105 ASP A CA 1
ATOM 785 C C . ASP A 1 105 ? -8.401 -10.128 14.879 1.00 95.19 105 ASP A C 1
ATOM 787 O O . ASP A 1 105 ? -7.350 -10.080 14.243 1.00 95.19 105 ASP A O 1
ATOM 791 N N . SER A 1 106 ? -9.519 -9.550 14.425 1.00 96.75 106 SER A N 1
ATOM 792 C CA . SER A 1 106 ? -9.636 -8.976 13.082 1.00 96.75 106 SER A CA 1
ATOM 793 C C . SER A 1 106 ? -10.392 -7.645 13.057 1.00 96.75 106 SER A C 1
ATOM 795 O O . SER A 1 106 ? -11.332 -7.420 13.819 1.00 96.75 106 SER A O 1
ATOM 797 N N . ILE A 1 107 ? -9.990 -6.758 12.140 1.00 97.94 107 ILE A N 1
ATOM 798 C CA . ILE A 1 107 ? -10.772 -5.588 11.724 1.00 97.94 107 ILE A CA 1
ATOM 799 C C . ILE A 1 107 ? -11.322 -5.884 10.330 1.00 97.94 107 ILE A C 1
ATOM 801 O O . ILE A 1 107 ? -10.558 -6.100 9.390 1.00 97.94 107 ILE A O 1
ATOM 805 N N . ASN A 1 108 ? -12.648 -5.870 10.196 1.00 98.06 108 ASN A N 1
ATOM 806 C CA . ASN A 1 108 ? -13.340 -6.117 8.934 1.00 98.06 108 ASN A CA 1
ATOM 807 C C . ASN A 1 108 ? -14.009 -4.824 8.454 1.00 98.06 108 ASN A C 1
ATOM 809 O O . ASN A 1 108 ? -14.897 -4.300 9.123 1.00 98.06 108 ASN A O 1
ATOM 813 N N . LEU A 1 109 ? -13.594 -4.318 7.291 1.00 97.69 109 LEU A N 1
ATOM 814 C CA . LEU A 1 109 ? -14.170 -3.133 6.651 1.00 97.69 109 LEU A CA 1
ATOM 815 C C . LEU A 1 109 ? -14.881 -3.560 5.365 1.00 97.69 109 LEU A C 1
ATOM 817 O O . LEU A 1 109 ? -14.306 -4.254 4.530 1.00 97.69 109 LEU A O 1
ATOM 821 N N . THR A 1 110 ? -16.147 -3.184 5.196 1.00 97.69 110 THR A N 1
ATOM 822 C CA . THR A 1 110 ? -16.948 -3.566 4.022 1.00 97.69 110 THR A CA 1
ATOM 823 C C . THR A 1 110 ? -17.893 -2.436 3.632 1.00 97.69 110 THR A C 1
ATOM 825 O O . THR A 1 110 ? -18.466 -1.769 4.486 1.00 97.69 110 THR A O 1
ATOM 828 N N . THR A 1 111 ? -18.053 -2.218 2.327 1.00 97.56 111 THR A N 1
ATOM 829 C CA . THR A 1 111 ? -18.926 -1.194 1.738 1.00 97.56 111 THR A CA 1
ATOM 830 C C . THR A 1 111 ? -19.471 -1.692 0.405 1.00 97.56 111 THR A C 1
ATOM 832 O O . THR A 1 111 ? -18.798 -2.433 -0.307 1.00 97.56 111 THR A O 1
ATOM 835 N N . GLN A 1 112 ? -20.682 -1.265 0.049 1.00 97.69 112 GLN A N 1
ATOM 836 C CA . GLN A 1 112 ? -21.315 -1.625 -1.224 1.00 97.69 112 GLN A CA 1
ATOM 837 C C . GLN A 1 112 ? -20.863 -0.747 -2.394 1.00 97.69 112 GLN A C 1
ATOM 839 O O . GLN A 1 112 ? -21.100 -1.094 -3.550 1.00 97.69 112 GLN A O 1
ATOM 844 N N . LYS A 1 113 ? -20.274 0.418 -2.103 1.00 97.81 113 LYS A N 1
ATOM 845 C CA . LYS A 1 113 ? -19.823 1.372 -3.120 1.00 97.81 113 LYS A CA 1
ATOM 846 C C . LYS A 1 113 ? -18.314 1.550 -3.029 1.00 97.81 113 LYS A C 1
ATOM 848 O O . LYS A 1 113 ? -17.569 0.733 -3.551 1.00 97.81 113 LYS A O 1
ATOM 853 N N . ASN A 1 114 ? -17.869 2.609 -2.361 1.00 97.25 114 ASN A N 1
ATOM 854 C CA . ASN A 1 114 ? -16.479 3.040 -2.392 1.00 97.25 114 ASN A CA 1
ATOM 855 C C . ASN A 1 114 ? -15.857 2.940 -1.003 1.00 97.25 114 ASN A C 1
ATOM 857 O O . ASN A 1 114 ? -16.484 3.332 -0.018 1.00 97.25 114 ASN A O 1
ATOM 861 N N . PHE A 1 115 ? -14.610 2.477 -0.951 1.00 98.00 115 PHE A N 1
ATOM 862 C CA . PHE A 1 115 ? -13.717 2.660 0.188 1.00 98.00 115 PHE A CA 1
ATOM 863 C C . PHE A 1 115 ? -12.645 3.670 -0.226 1.00 98.00 115 PHE A C 1
ATOM 865 O O . PHE A 1 115 ? -11.862 3.399 -1.134 1.00 98.00 115 PHE A O 1
ATOM 872 N N . ILE A 1 116 ? -12.658 4.855 0.384 1.00 98.06 116 ILE A N 1
ATOM 873 C CA . ILE A 1 116 ? -11.738 5.952 0.064 1.00 98.06 116 ILE A CA 1
ATOM 874 C C . ILE A 1 116 ? -10.946 6.269 1.328 1.00 98.06 116 ILE A C 1
ATOM 876 O O . ILE A 1 116 ? -11.533 6.611 2.350 1.00 98.06 116 ILE A O 1
ATOM 880 N N . ALA A 1 117 ? -9.621 6.174 1.241 1.00 97.38 117 ALA A N 1
ATOM 881 C CA . ALA A 1 117 ? -8.699 6.527 2.313 1.00 97.38 117 ALA A CA 1
ATOM 882 C C . ALA A 1 117 ? -7.722 7.593 1.807 1.00 97.38 117 ALA A C 1
ATOM 884 O O . ALA A 1 117 ? -7.142 7.451 0.730 1.00 97.38 117 ALA A O 1
ATOM 885 N N . GLN A 1 118 ? -7.567 8.672 2.569 1.00 96.38 118 GLN A N 1
ATOM 886 C CA . GLN A 1 118 ? -6.690 9.795 2.244 1.00 96.38 118 GLN A CA 1
ATOM 887 C C . GLN A 1 118 ? -5.930 10.207 3.503 1.00 96.38 118 GLN A C 1
ATOM 889 O O . GLN A 1 118 ? -6.517 10.299 4.578 1.00 96.38 118 GLN A O 1
ATOM 894 N N . ALA A 1 119 ? -4.636 10.474 3.358 1.00 95.81 119 ALA A N 1
ATOM 895 C CA . ALA A 1 119 ? -3.786 11.007 4.412 1.00 95.81 119 ALA A CA 1
ATOM 896 C C . ALA A 1 119 ? -2.964 12.164 3.842 1.00 95.81 119 ALA A C 1
ATOM 898 O O . ALA A 1 119 ? -2.513 12.097 2.700 1.00 95.81 119 ALA A O 1
ATOM 899 N N . SER A 1 120 ? -2.773 13.228 4.623 1.00 94.12 120 SER A N 1
ATOM 900 C CA . SER A 1 120 ? -1.992 14.396 4.193 1.00 94.12 120 SER A CA 1
ATOM 901 C C . SER A 1 120 ? -0.483 14.145 4.194 1.00 94.12 120 SER A C 1
ATOM 903 O O . SER A 1 120 ? 0.236 14.819 3.464 1.00 94.12 120 SER A O 1
ATOM 905 N N . GLN A 1 121 ? -0.011 13.197 5.010 1.00 93.25 121 GLN A N 1
ATOM 906 C CA . GLN A 1 121 ? 1.411 12.886 5.165 1.00 93.25 121 GLN A CA 1
ATOM 907 C C . GLN A 1 121 ? 1.776 11.530 4.549 1.00 93.25 121 GLN A C 1
ATOM 909 O O . GLN A 1 121 ? 2.498 11.490 3.559 1.00 93.25 121 GLN A O 1
ATOM 914 N N . LYS A 1 122 ? 1.284 10.416 5.113 1.00 94.50 122 LYS A N 1
ATOM 915 C CA . LYS A 1 122 ? 1.635 9.055 4.670 1.00 94.50 122 LYS A CA 1
ATOM 916 C C . LYS A 1 122 ? 0.506 8.050 4.900 1.00 94.50 122 LYS A C 1
ATOM 918 O O . LYS A 1 122 ? -0.310 8.224 5.801 1.00 94.50 122 LYS A O 1
ATOM 923 N N . ILE A 1 123 ? 0.508 6.975 4.113 1.00 95.75 123 ILE A N 1
ATOM 924 C CA . ILE A 1 123 ? -0.244 5.739 4.372 1.00 95.75 123 ILE A CA 1
ATOM 925 C C . ILE A 1 123 ? 0.789 4.621 4.521 1.00 95.75 123 ILE A C 1
ATOM 927 O O . ILE A 1 123 ? 1.587 4.415 3.611 1.00 95.75 123 ILE A O 1
ATOM 931 N N . SER A 1 124 ? 0.758 3.902 5.644 1.00 95.44 124 SER A N 1
ATOM 932 C CA . SER A 1 124 ? 1.652 2.773 5.924 1.00 95.44 124 SER A CA 1
ATOM 933 C C . SER A 1 124 ? 0.831 1.523 6.226 1.00 95.44 124 SER A C 1
ATOM 935 O O . SER A 1 124 ? -0.084 1.565 7.049 1.00 95.44 124 SER A O 1
ATOM 937 N N . LEU A 1 125 ? 1.111 0.424 5.519 1.00 95.31 125 LEU A N 1
ATOM 938 C CA . LEU A 1 125 ? 0.392 -0.846 5.638 1.00 95.31 125 LEU A CA 1
ATOM 939 C C . LEU A 1 125 ? 1.396 -1.976 5.853 1.00 95.31 125 LEU A C 1
ATOM 941 O O . LEU A 1 125 ? 2.235 -2.242 4.994 1.00 95.31 125 LEU A O 1
ATOM 945 N N . PHE A 1 126 ? 1.274 -2.669 6.982 1.00 95.50 126 PHE A N 1
ATOM 946 C CA . PHE A 1 126 ? 2.196 -3.721 7.389 1.00 95.50 126 PHE A CA 1
ATOM 947 C C . PHE A 1 126 ? 1.444 -4.988 7.800 1.00 95.50 126 PHE A C 1
ATOM 949 O O . PHE A 1 126 ? 0.462 -4.935 8.538 1.00 95.50 126 PHE A O 1
ATOM 956 N N . ALA A 1 127 ? 1.933 -6.141 7.343 1.00 96.00 127 ALA A N 1
ATOM 957 C CA . ALA A 1 127 ? 1.437 -7.455 7.732 1.00 96.00 127 ALA A CA 1
ATOM 958 C C . ALA A 1 127 ? 2.617 -8.331 8.167 1.00 96.00 127 ALA A C 1
ATOM 960 O O . ALA A 1 127 ? 3.480 -8.663 7.358 1.00 96.00 127 ALA A O 1
ATOM 961 N N . ALA A 1 128 ? 2.642 -8.735 9.439 1.00 94.38 128 ALA A N 1
ATOM 962 C CA . ALA A 1 128 ? 3.795 -9.427 10.020 1.00 94.38 128 ALA A CA 1
ATOM 963 C C . ALA A 1 128 ? 3.973 -10.883 9.547 1.00 94.38 128 ALA A C 1
ATOM 965 O O . ALA A 1 128 ? 5.086 -11.400 9.579 1.00 94.38 128 ALA A O 1
ATOM 966 N N . GLN A 1 129 ? 2.889 -11.568 9.164 1.00 94.19 129 GLN A N 1
ATOM 967 C CA . GLN A 1 129 ? 2.920 -13.018 8.900 1.00 94.19 129 GLN A CA 1
ATOM 968 C C . GLN A 1 129 ? 2.153 -13.424 7.633 1.00 94.19 129 GLN A C 1
ATOM 970 O O . GLN A 1 129 ? 2.673 -14.180 6.819 1.00 94.19 129 GLN A O 1
ATOM 975 N N . GLY A 1 130 ? 0.926 -12.921 7.447 1.00 95.19 130 GLY A N 1
ATOM 976 C CA . GLY A 1 130 ? 0.022 -13.359 6.371 1.00 95.19 130 GLY A CA 1
ATOM 977 C C . GLY A 1 130 ? 0.241 -12.709 4.999 1.00 95.19 130 GLY A C 1
ATOM 978 O O . GLY A 1 130 ? -0.426 -13.086 4.038 1.00 95.19 130 GLY A O 1
ATOM 979 N N . GLY A 1 131 ? 1.158 -11.741 4.896 1.00 96.75 131 GLY A N 1
ATOM 980 C CA . GLY A 1 131 ? 1.384 -10.966 3.674 1.00 96.75 131 GLY A CA 1
ATOM 981 C C . GLY A 1 131 ? 0.231 -10.017 3.317 1.00 96.75 131 GLY A C 1
ATOM 982 O O . GLY A 1 131 ? -0.698 -9.809 4.095 1.00 96.75 131 GLY A O 1
ATOM 983 N N . ILE A 1 132 ? 0.311 -9.419 2.125 1.00 98.12 132 ILE A N 1
ATOM 984 C CA . ILE A 1 132 ? -0.667 -8.455 1.603 1.00 98.12 132 ILE A CA 1
ATOM 985 C C . ILE A 1 132 ? -1.225 -8.983 0.280 1.00 98.12 132 ILE A C 1
AT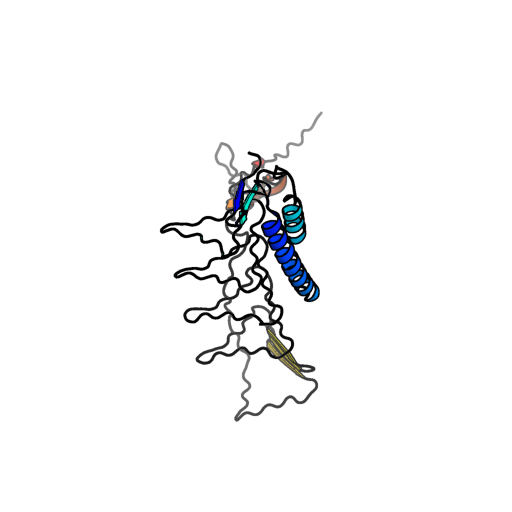OM 987 O O . ILE A 1 132 ? -0.469 -9.349 -0.619 1.00 98.12 132 ILE A O 1
ATOM 991 N N . LYS A 1 133 ? -2.555 -8.979 0.139 1.00 98.06 133 LYS A N 1
ATOM 992 C CA . LYS A 1 133 ? -3.258 -9.329 -1.101 1.00 98.06 133 LYS A CA 1
ATOM 993 C C . LYS A 1 133 ? -4.157 -8.174 -1.534 1.00 98.06 133 LYS A C 1
ATOM 995 O O . LYS A 1 133 ? -5.127 -7.860 -0.854 1.00 98.06 133 LYS A O 1
ATOM 1000 N N . GLN A 1 134 ? -3.854 -7.579 -2.685 1.00 97.81 134 GLN A N 1
ATOM 1001 C CA . GLN A 1 134 ? -4.643 -6.511 -3.303 1.00 97.81 134 GLN A CA 1
ATOM 1002 C C . GLN A 1 134 ? -5.155 -7.002 -4.657 1.00 97.81 134 GLN A C 1
ATOM 1004 O O . GLN A 1 134 ? -4.368 -7.454 -5.485 1.00 97.81 134 GLN A O 1
ATOM 1009 N N . VAL A 1 135 ? -6.475 -6.982 -4.862 1.00 97.81 135 VAL A N 1
ATOM 1010 C CA . VAL A 1 135 ? -7.114 -7.541 -6.063 1.00 97.81 135 VAL A CA 1
ATOM 1011 C C . VAL A 1 135 ? -8.252 -6.635 -6.516 1.00 97.81 135 VAL A C 1
ATOM 1013 O O . VAL A 1 135 ? -9.177 -6.373 -5.752 1.00 97.81 135 VAL A O 1
ATOM 1016 N N . ALA A 1 136 ? -8.222 -6.230 -7.784 1.00 97.94 136 ALA A N 1
ATOM 1017 C CA . ALA A 1 136 ? -9.384 -5.699 -8.483 1.00 97.94 136 ALA A CA 1
ATOM 1018 C C . ALA A 1 136 ? -10.023 -6.835 -9.296 1.00 97.94 136 ALA A C 1
ATOM 1020 O O . ALA A 1 136 ? -9.429 -7.320 -10.253 1.00 97.94 136 ALA A O 1
ATOM 1021 N N . ALA A 1 137 ? -11.221 -7.289 -8.912 1.00 97.44 137 ALA A N 1
ATOM 1022 C CA . ALA A 1 137 ? -11.919 -8.361 -9.638 1.00 97.44 137 ALA A CA 1
ATOM 1023 C C . ALA A 1 137 ? -12.383 -7.918 -11.038 1.00 97.44 137 ALA A C 1
ATOM 1025 O O . ALA A 1 137 ? -12.450 -8.715 -11.969 1.00 97.44 137 ALA A O 1
ATOM 1026 N N . LYS A 1 138 ? -12.714 -6.631 -11.176 1.00 96.00 138 LYS A N 1
ATOM 1027 C CA . LYS A 1 138 ? -13.037 -5.960 -12.434 1.00 96.00 138 LYS A CA 1
ATOM 1028 C C . LYS A 1 138 ? -12.530 -4.524 -12.355 1.00 96.00 138 LYS A C 1
ATOM 1030 O O . LYS A 1 138 ? -12.539 -3.925 -11.282 1.00 96.00 138 LYS A O 1
ATOM 1035 N N . GLY A 1 139 ? -12.156 -3.967 -13.501 1.00 96.38 139 GLY A N 1
ATOM 1036 C CA . GLY A 1 139 ? -11.578 -2.629 -13.583 1.00 96.38 139 GLY A CA 1
ATOM 1037 C C . GLY A 1 139 ? -10.059 -2.643 -13.422 1.00 96.38 139 GLY A C 1
ATOM 1038 O O . GLY A 1 139 ? -9.448 -3.688 -13.211 1.00 96.38 139 GLY A O 1
ATOM 1039 N N . LYS A 1 140 ? -9.448 -1.470 -13.583 1.00 96.69 140 LYS A N 1
ATOM 1040 C CA . LYS A 1 140 ? -7.994 -1.293 -13.572 1.00 96.69 140 LYS A CA 1
ATOM 1041 C C . LYS A 1 140 ? -7.461 -1.300 -12.136 1.00 96.69 140 LYS A C 1
ATOM 1043 O O . LYS A 1 140 ? -7.986 -0.585 -11.287 1.00 96.69 140 LYS A O 1
ATOM 1048 N N . PHE A 1 141 ? -6.392 -2.056 -11.893 1.00 97.75 141 PHE A N 1
ATOM 1049 C CA . PHE A 1 141 ? -5.543 -1.879 -10.716 1.00 97.75 141 PHE A CA 1
ATOM 1050 C C . PHE A 1 141 ? -4.418 -0.903 -11.068 1.00 97.75 141 PHE A C 1
ATOM 1052 O O . PHE A 1 141 ? -3.739 -1.078 -12.079 1.00 97.75 141 PHE A O 1
ATOM 1059 N N . GLU A 1 142 ? -4.257 0.153 -10.277 1.00 96.69 142 GLU A N 1
ATOM 1060 C CA . GLU A 1 142 ? -3.352 1.257 -10.586 1.00 96.69 142 GLU A CA 1
ATOM 1061 C C . GLU A 1 142 ? -2.550 1.664 -9.352 1.00 96.69 142 GLU A C 1
ATOM 1063 O O . GLU A 1 142 ? -3.114 1.903 -8.288 1.00 96.69 142 GLU A O 1
ATOM 1068 N N . ILE A 1 143 ? -1.2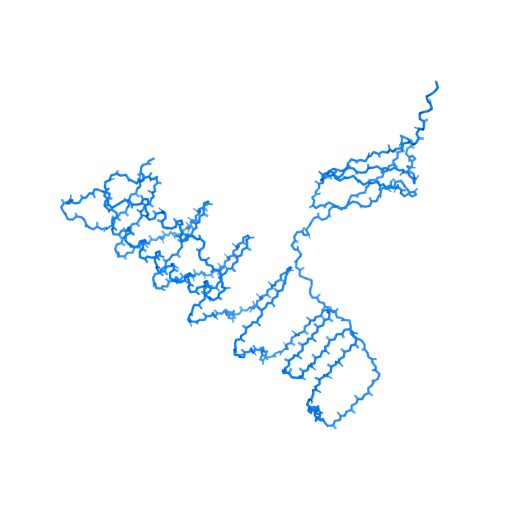30 1.750 -9.521 1.00 96.38 143 ILE A N 1
ATOM 1069 C CA . ILE A 1 143 ? -0.276 2.226 -8.518 1.00 96.38 143 ILE A CA 1
ATOM 1070 C C . ILE A 1 143 ? 0.528 3.351 -9.170 1.00 96.38 143 ILE A C 1
ATOM 1072 O O . ILE A 1 143 ? 1.030 3.183 -10.281 1.00 96.38 143 ILE A O 1
ATOM 1076 N N . GLN A 1 144 ? 0.645 4.494 -8.492 1.00 95.00 144 GLN A N 1
ATOM 1077 C CA . GLN A 1 144 ? 1.397 5.650 -8.975 1.00 95.00 144 GLN A CA 1
ATOM 1078 C C . GLN A 1 144 ? 2.179 6.303 -7.834 1.00 95.00 144 GLN A C 1
ATOM 1080 O O . GLN A 1 144 ? 1.614 6.565 -6.774 1.00 95.00 144 GLN A O 1
ATOM 1085 N N . ALA A 1 145 ? 3.436 6.653 -8.099 1.00 94.75 145 ALA A N 1
ATOM 1086 C CA . ALA A 1 145 ? 4.174 7.664 -7.351 1.00 94.75 145 ALA A CA 1
ATOM 1087 C C . ALA A 1 145 ? 4.247 8.922 -8.233 1.00 94.75 145 ALA A C 1
ATOM 1089 O O . ALA A 1 145 ? 4.924 8.932 -9.257 1.00 94.75 145 ALA A O 1
ATOM 1090 N N . GLN A 1 146 ? 3.453 9.950 -7.915 1.00 92.81 146 GLN A N 1
ATOM 1091 C CA . GLN A 1 146 ? 3.228 11.087 -8.830 1.00 92.81 146 GLN A CA 1
ATOM 1092 C C . GLN A 1 146 ? 4.368 12.111 -8.839 1.00 92.81 146 GLN A C 1
ATOM 1094 O O . GLN A 1 146 ? 4.542 12.828 -9.822 1.00 92.81 146 GLN A O 1
ATOM 1099 N N . SER A 1 147 ? 5.142 12.173 -7.758 1.00 90.75 147 SER A N 1
ATOM 1100 C CA . SER A 1 147 ? 6.227 13.141 -7.577 1.00 90.75 147 SER A CA 1
ATOM 1101 C C . SER A 1 147 ? 7.532 12.519 -7.075 1.00 90.75 147 SER A C 1
ATOM 1103 O O . SER A 1 147 ? 8.458 13.263 -6.773 1.00 90.75 147 SER A O 1
ATOM 1105 N N . ASP A 1 148 ? 7.606 11.190 -6.956 1.00 93.38 148 ASP A N 1
ATOM 1106 C CA . ASP A 1 148 ? 8.766 10.471 -6.413 1.00 93.38 148 ASP A CA 1
ATOM 1107 C C . ASP A 1 148 ? 8.878 9.057 -7.025 1.00 93.38 148 ASP A C 1
ATOM 1109 O O . ASP A 1 148 ? 8.145 8.717 -7.957 1.00 93.38 148 ASP A O 1
ATOM 1113 N N . GLY A 1 149 ? 9.815 8.246 -6.537 1.00 93.75 149 GLY A N 1
ATOM 1114 C CA . GLY A 1 149 ? 10.071 6.881 -6.980 1.00 93.75 149 GLY A CA 1
ATOM 1115 C C . GLY A 1 149 ? 9.020 5.855 -6.544 1.00 93.75 149 GLY A C 1
ATOM 1116 O O . GLY A 1 149 ? 8.255 6.051 -5.601 1.00 93.75 149 GLY A O 1
ATOM 1117 N N . LEU A 1 150 ? 9.018 4.721 -7.247 1.00 97.31 150 LEU A N 1
ATOM 1118 C CA . LEU A 1 150 ? 8.274 3.515 -6.893 1.00 97.31 150 LEU A CA 1
ATOM 1119 C C . LEU A 1 150 ? 9.265 2.357 -6.759 1.00 97.31 150 LEU A C 1
ATOM 1121 O O . LEU A 1 150 ? 9.867 1.954 -7.755 1.00 97.31 150 LEU A O 1
ATOM 1125 N N . ASP A 1 151 ? 9.364 1.791 -5.559 1.00 97.31 151 ASP A N 1
ATOM 1126 C CA . ASP A 1 151 ? 10.176 0.605 -5.293 1.00 97.31 151 ASP A CA 1
ATOM 1127 C C . ASP A 1 151 ? 9.306 -0.652 -5.182 1.00 97.31 151 ASP A C 1
ATOM 1129 O O . ASP A 1 151 ? 8.288 -0.676 -4.488 1.00 97.31 151 ASP A O 1
ATOM 1133 N N . ILE A 1 152 ? 9.728 -1.727 -5.858 1.00 97.12 152 ILE A N 1
ATOM 1134 C CA . ILE A 1 152 ? 9.125 -3.062 -5.763 1.00 97.12 152 ILE A CA 1
ATOM 1135 C C . ILE A 1 152 ? 10.244 -4.055 -5.458 1.00 97.12 152 ILE A C 1
ATOM 1137 O O . ILE A 1 152 ? 11.072 -4.363 -6.314 1.00 97.12 152 ILE A O 1
ATOM 1141 N N . LEU A 1 153 ? 10.267 -4.555 -4.224 1.00 96.00 153 LEU A N 1
ATOM 1142 C CA . LEU A 1 153 ? 11.331 -5.408 -3.701 1.00 96.00 153 LEU A CA 1
ATOM 1143 C C . LEU A 1 153 ? 10.743 -6.725 -3.187 1.00 96.00 153 LEU A C 1
ATOM 1145 O O . LEU A 1 153 ? 9.730 -6.739 -2.491 1.00 96.00 153 LEU A O 1
ATOM 1149 N N . ALA A 1 154 ? 11.404 -7.840 -3.498 1.00 97.25 154 ALA A N 1
ATOM 1150 C CA . ALA A 1 154 ? 11.080 -9.150 -2.946 1.00 97.25 154 ALA A CA 1
ATOM 1151 C C . ALA A 1 154 ? 12.368 -9.928 -2.663 1.00 97.25 154 ALA A C 1
ATOM 1153 O O . ALA A 1 154 ? 13.310 -9.891 -3.448 1.00 97.25 154 ALA A O 1
ATOM 1154 N N . LYS A 1 155 ? 12.399 -10.669 -1.550 1.00 96.75 155 LYS A N 1
ATOM 1155 C CA . LYS A 1 155 ? 13.526 -11.562 -1.220 1.00 96.75 155 LYS A CA 1
ATOM 1156 C C . LYS A 1 155 ? 13.619 -12.764 -2.170 1.00 96.75 155 LYS A C 1
ATOM 1158 O O . LYS A 1 155 ? 14.703 -13.297 -2.380 1.00 96.75 155 LYS A O 1
ATOM 1163 N N . ALA A 1 156 ? 12.475 -13.228 -2.667 1.00 97.19 156 ALA A N 1
ATOM 1164 C CA . ALA A 1 156 ? 12.378 -14.330 -3.617 1.00 97.19 156 ALA A CA 1
ATOM 1165 C C . ALA A 1 156 ? 12.223 -13.775 -5.045 1.00 97.19 156 ALA A C 1
ATOM 1167 O O . ALA A 1 156 ? 12.977 -12.899 -5.453 1.00 97.19 156 ALA A O 1
ATOM 1168 N N . GLY A 1 157 ? 11.268 -14.288 -5.820 1.00 96.25 157 GLY A N 1
ATOM 1169 C CA . GLY A 1 157 ? 11.006 -13.811 -7.177 1.00 96.25 157 GLY A CA 1
ATOM 1170 C C . GLY A 1 157 ? 10.011 -12.651 -7.238 1.00 96.25 157 GLY A C 1
ATOM 1171 O O . GLY A 1 157 ? 9.151 -12.507 -6.371 1.00 96.25 157 GLY A O 1
ATOM 1172 N N . ILE A 1 158 ? 10.096 -11.885 -8.328 1.00 98.19 158 ILE A N 1
ATOM 1173 C CA . ILE A 1 158 ? 9.059 -10.959 -8.798 1.00 98.19 158 ILE A CA 1
ATOM 1174 C C . ILE A 1 158 ? 8.548 -11.499 -10.137 1.00 98.19 158 ILE A C 1
ATOM 1176 O O . ILE A 1 158 ? 9.344 -11.843 -11.010 1.00 98.19 158 ILE A O 1
ATOM 1180 N N . GLN A 1 159 ? 7.227 -11.581 -10.302 1.00 98.00 159 GLN A N 1
ATOM 1181 C CA . GLN A 1 159 ? 6.588 -11.985 -11.556 1.00 98.00 159 GLN A CA 1
ATOM 1182 C C . GLN A 1 159 ? 5.730 -10.838 -12.092 1.00 98.00 159 GLN A C 1
ATOM 1184 O O . GLN A 1 159 ? 4.839 -10.353 -11.400 1.00 98.00 159 GLN A O 1
ATOM 1189 N N . ILE A 1 160 ? 5.991 -10.431 -13.334 1.00 97.81 160 ILE A N 1
ATOM 1190 C CA . ILE A 1 160 ? 5.183 -9.462 -14.082 1.00 97.81 160 ILE A CA 1
ATOM 1191 C C . ILE A 1 160 ? 4.658 -10.203 -15.307 1.00 97.81 160 ILE A C 1
ATOM 1193 O O . ILE A 1 160 ? 5.439 -10.598 -16.171 1.00 97.81 160 ILE A O 1
ATOM 1197 N N . ILE A 1 161 ? 3.352 -10.465 -15.339 1.00 97.62 161 ILE A N 1
ATOM 1198 C CA . ILE A 1 161 ? 2.715 -11.324 -16.340 1.00 97.62 161 ILE A CA 1
ATOM 1199 C C . ILE A 1 161 ? 1.467 -10.616 -16.862 1.00 97.62 161 ILE A C 1
ATOM 1201 O O . ILE A 1 161 ? 0.600 -10.236 -16.079 1.00 97.62 161 ILE A O 1
ATOM 1205 N N . SER A 1 162 ? 1.367 -10.492 -18.184 1.00 97.75 162 SER A N 1
ATOM 1206 C CA . SER A 1 162 ? 0.102 -10.246 -18.873 1.00 97.75 162 SER A CA 1
ATOM 1207 C C . SER A 1 162 ? -0.341 -11.554 -19.521 1.00 97.75 162 SER A C 1
ATOM 1209 O O . SER A 1 162 ? 0.445 -12.190 -20.221 1.00 97.75 162 SER A O 1
ATOM 1211 N N . THR A 1 163 ? -1.560 -12.008 -19.225 1.00 97.81 163 THR A N 1
ATOM 1212 C CA . THR A 1 163 ? -2.059 -13.317 -19.686 1.00 97.81 163 THR A CA 1
ATOM 1213 C C . THR A 1 163 ? -2.672 -13.265 -21.078 1.00 97.81 163 THR A C 1
ATOM 1215 O O . THR A 1 163 ? -2.713 -14.284 -21.759 1.00 97.81 163 THR A O 1
ATOM 1218 N N . GLU A 1 164 ? -3.163 -12.095 -21.484 1.00 97.56 164 GLU A N 1
ATOM 1219 C CA . GLU A 1 164 ? -3.929 -11.917 -22.724 1.00 97.56 164 GLU A CA 1
ATOM 1220 C C . GLU A 1 164 ? -3.398 -10.775 -23.601 1.00 97.56 164 GLU A C 1
ATOM 1222 O O . GLU A 1 164 ? -3.805 -10.661 -24.754 1.00 97.56 164 GLU A O 1
ATOM 1227 N N . ASP A 1 165 ? -2.488 -9.939 -23.090 1.00 97.62 165 ASP A N 1
ATOM 1228 C CA . ASP A 1 165 ? -2.014 -8.740 -23.789 1.00 97.62 165 ASP A CA 1
ATOM 1229 C C . ASP A 1 165 ? -0.534 -8.441 -23.456 1.00 97.62 165 ASP A C 1
ATOM 1231 O O . ASP A 1 165 ? 0.248 -9.326 -23.111 1.00 97.62 165 ASP A O 1
ATOM 1235 N N . THR A 1 166 ? -0.131 -7.179 -23.538 1.00 96.31 166 THR A N 1
ATOM 1236 C CA . THR A 1 166 ? 1.254 -6.716 -23.585 1.00 96.31 166 THR A CA 1
ATOM 1237 C C . THR A 1 166 ? 1.751 -6.231 -22.221 1.00 96.31 166 THR A C 1
ATOM 1239 O O . THR A 1 166 ? 0.991 -5.694 -21.416 1.00 96.31 166 THR A O 1
ATOM 1242 N N . ILE A 1 167 ? 3.056 -6.375 -21.970 1.00 97.62 167 ILE A N 1
ATOM 1243 C CA . ILE A 1 167 ? 3.763 -5.702 -20.870 1.00 97.62 167 ILE A CA 1
ATOM 1244 C C . ILE A 1 167 ? 4.522 -4.507 -21.449 1.00 97.62 167 ILE A C 1
ATOM 1246 O O . ILE A 1 167 ? 5.338 -4.672 -22.355 1.00 97.62 167 ILE A O 1
ATOM 1250 N N . TYR A 1 168 ? 4.294 -3.318 -20.892 1.00 94.94 168 TYR A N 1
ATOM 1251 C CA . TYR A 1 168 ? 5.023 -2.104 -21.254 1.00 94.94 168 TYR A CA 1
ATOM 1252 C C . TYR A 1 168 ? 6.003 -1.718 -20.149 1.00 94.94 168 TYR A C 1
ATOM 1254 O O . TYR A 1 168 ? 5.610 -1.509 -19.003 1.00 94.94 168 TYR A O 1
ATOM 1262 N N . LEU A 1 169 ? 7.276 -1.585 -20.516 1.00 95.06 169 LEU A N 1
ATOM 1263 C CA . LEU A 1 169 ? 8.319 -0.985 -19.692 1.00 95.06 169 LEU A CA 1
ATOM 1264 C C . LEU A 1 169 ? 8.840 0.226 -20.457 1.00 95.06 169 LEU A C 1
ATOM 1266 O O . LEU A 1 169 ? 9.466 0.077 -21.504 1.00 95.06 169 LEU A O 1
ATOM 1270 N N . THR A 1 170 ? 8.539 1.417 -19.950 1.00 93.06 170 THR A N 1
ATOM 1271 C CA . THR A 1 170 ? 8.793 2.674 -20.655 1.00 93.06 170 THR A CA 1
ATOM 1272 C C . THR A 1 170 ? 9.532 3.636 -19.742 1.00 93.06 170 THR A C 1
ATOM 1274 O O . THR A 1 170 ? 9.098 3.887 -18.622 1.00 93.06 170 THR A O 1
ATOM 1277 N N . SER A 1 171 ? 10.628 4.211 -20.235 1.00 93.50 171 SER A N 1
ATOM 1278 C CA . SER A 1 171 ? 11.401 5.225 -19.520 1.00 93.50 171 SER A CA 1
ATOM 1279 C C . SER A 1 171 ? 11.881 6.295 -20.498 1.00 93.50 171 SER A C 1
ATOM 1281 O O . SER A 1 171 ? 12.424 5.941 -21.545 1.00 93.50 171 SER A O 1
ATOM 1283 N N . PRO A 1 172 ? 11.730 7.595 -20.181 1.00 91.81 172 PRO A N 1
ATOM 1284 C CA . PRO A 1 172 ? 12.252 8.672 -21.021 1.00 91.81 172 PRO A CA 1
ATOM 1285 C C . PRO A 1 172 ? 13.780 8.784 -20.970 1.00 91.81 172 PRO A C 1
ATOM 1287 O O . PRO A 1 172 ? 14.362 9.502 -21.778 1.00 91.81 172 PRO A O 1
ATOM 1290 N N . LYS A 1 173 ? 14.429 8.113 -20.010 1.00 94.00 173 LYS A N 1
ATOM 1291 C CA . LYS A 1 173 ? 15.882 8.169 -19.818 1.00 94.00 173 LYS A CA 1
ATOM 1292 C C . LYS A 1 173 ? 16.538 6.836 -20.142 1.00 94.00 173 LYS A C 1
ATOM 1294 O O . LYS A 1 173 ? 17.353 6.761 -21.056 1.00 94.00 173 LYS A O 1
ATOM 1299 N N . GLU A 1 174 ? 16.203 5.803 -19.379 1.00 96.50 174 GLU A N 1
ATOM 1300 C CA . GLU A 1 174 ? 16.902 4.522 -19.434 1.00 96.50 174 GLU A CA 1
ATOM 1301 C C . GLU A 1 174 ? 16.083 3.387 -18.806 1.00 96.50 174 GLU A C 1
ATOM 1303 O O . GLU A 1 174 ? 15.363 3.599 -17.827 1.00 96.50 174 GLU A O 1
ATOM 1308 N N . ILE A 1 175 ? 16.226 2.185 -19.366 1.00 98.06 175 ILE A N 1
ATOM 1309 C CA . ILE A 1 175 ? 15.791 0.910 -18.789 1.00 98.06 175 ILE A CA 1
ATOM 1310 C C . ILE A 1 175 ? 17.023 0.017 -18.655 1.00 98.06 175 ILE A C 1
ATOM 1312 O O . ILE A 1 175 ? 17.783 -0.140 -19.614 1.00 98.06 175 ILE A O 1
ATOM 1316 N N . VAL A 1 176 ? 17.209 -0.587 -17.481 1.00 98.00 176 VAL A N 1
ATOM 1317 C CA . VAL A 1 176 ? 18.355 -1.455 -17.193 1.00 98.00 176 VAL A CA 1
ATOM 1318 C C . VAL A 1 176 ? 17.885 -2.768 -16.583 1.00 98.00 176 VAL A C 1
ATOM 1320 O O . VAL A 1 176 ? 17.256 -2.779 -15.528 1.00 98.00 176 VAL A O 1
ATOM 1323 N N . PHE A 1 177 ? 18.238 -3.879 -17.222 1.00 97.88 177 PHE A N 1
ATOM 1324 C CA . PHE A 1 177 ? 18.044 -5.226 -16.693 1.00 97.88 177 PHE A CA 1
ATOM 1325 C C . PHE A 1 177 ? 19.396 -5.779 -16.262 1.00 97.88 177 PHE A C 1
ATOM 1327 O O . PHE A 1 177 ? 20.294 -5.902 -17.091 1.00 97.88 177 PHE A O 1
ATOM 1334 N N . LYS A 1 178 ? 19.552 -6.116 -14.981 1.00 97.06 178 LYS A N 1
ATOM 1335 C CA . LYS A 1 178 ? 20.800 -6.644 -14.411 1.00 97.06 178 LYS A CA 1
ATOM 1336 C C . LYS A 1 178 ? 20.578 -8.023 -13.815 1.00 97.06 178 LYS A C 1
ATOM 1338 O O . LYS A 1 178 ? 19.589 -8.240 -13.120 1.00 97.06 178 LYS A O 1
ATOM 1343 N N . ALA A 1 179 ? 21.526 -8.922 -14.048 1.00 96.25 179 ALA A N 1
ATOM 1344 C CA . ALA A 1 179 ? 21.588 -10.228 -13.409 1.00 96.25 179 ALA A CA 1
ATOM 1345 C C . ALA A 1 179 ? 23.053 -10.648 -13.254 1.00 96.25 179 ALA A C 1
ATOM 1347 O O . ALA A 1 179 ? 23.738 -10.871 -14.253 1.00 96.25 179 ALA A O 1
ATOM 1348 N N . ASP A 1 180 ? 23.518 -10.761 -12.008 1.00 94.94 180 ASP A N 1
ATOM 1349 C CA . ASP A 1 180 ? 24.903 -11.111 -11.666 1.00 94.94 180 ASP A CA 1
ATOM 1350 C C . ASP A 1 180 ? 25.933 -10.286 -12.476 1.00 94.94 180 ASP A C 1
ATOM 1352 O O . ASP A 1 180 ? 26.006 -9.069 -12.315 1.00 94.94 180 ASP A O 1
ATOM 1356 N N . THR A 1 181 ? 26.678 -10.912 -13.394 1.00 95.19 181 THR A N 1
ATOM 1357 C CA . THR A 1 181 ? 27.706 -10.271 -14.240 1.00 95.19 181 THR A CA 1
ATOM 1358 C C . THR A 1 181 ? 27.203 -9.819 -15.620 1.00 95.19 181 THR A C 1
ATOM 1360 O O . THR A 1 181 ? 28.004 -9.515 -16.509 1.00 95.19 181 THR A O 1
ATOM 1363 N N . SER A 1 182 ? 25.885 -9.804 -15.833 1.00 98.00 182 SER A N 1
ATOM 1364 C CA . SER A 1 182 ? 25.252 -9.454 -17.110 1.00 98.00 182 SER A CA 1
ATOM 1365 C C . SER A 1 182 ? 24.277 -8.281 -16.984 1.00 98.00 182 SER A C 1
ATOM 1367 O O . SER A 1 182 ? 23.561 -8.141 -15.991 1.00 98.00 182 SER A O 1
ATOM 1369 N N . GLU A 1 183 ? 24.223 -7.454 -18.026 1.00 97.88 183 GLU A N 1
ATOM 1370 C CA . GLU A 1 183 ? 23.353 -6.284 -18.142 1.00 97.88 183 GLU A CA 1
ATOM 1371 C C . GLU A 1 183 ? 22.765 -6.182 -19.559 1.00 97.88 183 GLU A C 1
ATOM 1373 O O . GLU A 1 183 ? 23.456 -6.419 -20.552 1.00 97.88 183 GLU A O 1
ATOM 1378 N N . LEU A 1 184 ? 21.500 -5.769 -19.656 1.00 98.25 184 LEU A N 1
ATOM 1379 C CA . LEU A 1 184 ? 20.909 -5.209 -20.867 1.00 98.25 184 LEU A CA 1
ATOM 1380 C C . LEU A 1 184 ? 20.432 -3.788 -20.571 1.00 98.25 184 LEU A C 1
ATOM 1382 O O . LEU A 1 184 ? 19.516 -3.589 -19.772 1.00 98.25 184 LEU A O 1
ATOM 1386 N N . LYS A 1 185 ? 21.037 -2.810 -21.241 1.00 98.06 185 LYS A N 1
ATOM 1387 C CA . LYS A 1 185 ? 20.720 -1.389 -21.088 1.00 98.06 185 LYS A CA 1
ATOM 1388 C C . LYS A 1 185 ? 20.096 -0.826 -22.358 1.00 98.06 185 LYS A C 1
ATOM 1390 O O . LYS A 1 185 ? 20.615 -1.049 -23.451 1.00 98.06 185 LYS A O 1
ATOM 1395 N N . VAL A 1 186 ? 19.002 -0.085 -22.209 1.00 97.19 186 VAL A N 1
ATOM 1396 C CA . VAL A 1 186 ? 18.270 0.580 -23.297 1.00 97.19 186 VAL A CA 1
ATOM 1397 C C . VAL A 1 186 ? 18.107 2.052 -22.945 1.00 97.19 186 VAL A C 1
ATOM 1399 O O . VAL A 1 186 ? 17.488 2.377 -21.935 1.00 97.19 186 VAL A O 1
ATOM 1402 N N . ASN A 1 187 ? 18.659 2.944 -23.764 1.00 95.38 187 ASN A N 1
ATOM 1403 C CA . ASN A 1 187 ? 18.575 4.392 -23.560 1.00 95.38 187 ASN A CA 1
ATOM 1404 C C . ASN A 1 187 ? 18.677 5.154 -24.894 1.00 95.38 187 ASN A C 1
ATOM 1406 O O . ASN A 1 187 ? 18.698 4.552 -25.967 1.00 95.38 187 ASN A O 1
ATOM 1410 N N . GLY A 1 188 ? 18.761 6.486 -24.830 1.00 91.50 188 GLY A N 1
ATOM 1411 C CA . GLY A 1 188 ? 18.850 7.347 -26.017 1.00 91.50 188 GLY A CA 1
ATOM 1412 C C . GLY A 1 188 ? 20.060 7.091 -26.930 1.00 91.50 188 GLY A C 1
ATOM 1413 O O . GLY A 1 188 ? 20.020 7.475 -28.095 1.00 91.50 188 GLY A O 1
ATOM 1414 N N . SER A 1 189 ? 21.109 6.421 -26.443 1.00 92.88 189 SER A N 1
ATOM 1415 C CA . SER A 1 189 ? 22.299 6.075 -27.233 1.00 92.88 189 SER A CA 1
ATOM 1416 C C . SER A 1 189 ? 22.191 4.717 -27.938 1.00 92.88 189 SER A C 1
ATOM 1418 O O . SER A 1 189 ? 23.049 4.403 -28.762 1.00 92.88 189 SER A O 1
ATOM 1420 N N . GLY A 1 190 ? 21.177 3.899 -27.625 1.00 93.94 190 GLY A N 1
ATOM 1421 C CA . GLY A 1 190 ? 20.952 2.594 -28.252 1.00 93.94 190 GLY A CA 1
ATOM 1422 C C . GL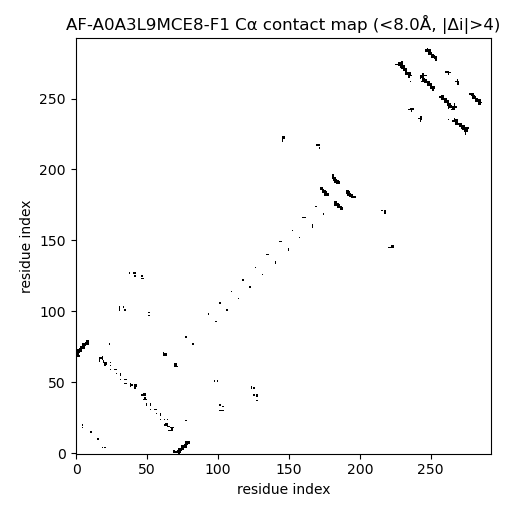Y A 1 190 ? 20.656 1.456 -27.269 1.00 93.94 190 GLY A C 1
ATOM 1423 O O . GLY A 1 190 ? 20.144 1.667 -26.168 1.00 93.94 190 GLY A O 1
ATOM 1424 N N . ILE A 1 191 ? 20.970 0.229 -27.699 1.00 96.12 191 ILE A N 1
ATOM 1425 C CA . ILE A 1 191 ? 20.754 -1.023 -26.958 1.00 96.12 191 ILE A CA 1
ATOM 1426 C C . ILE A 1 191 ? 22.116 -1.673 -26.697 1.00 96.12 191 ILE A C 1
ATOM 1428 O O . ILE A 1 191 ? 22.848 -1.978 -27.638 1.00 96.12 191 ILE A O 1
ATOM 1432 N N . PHE A 1 192 ? 22.444 -1.906 -25.427 1.00 97.25 192 PHE A N 1
ATOM 1433 C CA . PHE A 1 192 ? 23.769 -2.343 -24.984 1.00 97.25 192 PHE A CA 1
ATOM 1434 C C . PHE A 1 192 ? 23.676 -3.615 -24.130 1.00 97.25 192 PHE A C 1
ATOM 1436 O O . PHE A 1 192 ? 23.437 -3.528 -22.923 1.00 97.25 192 PHE A O 1
ATOM 1443 N N . PRO A 1 193 ? 23.859 -4.806 -24.724 1.00 97.31 193 PRO A N 1
ATOM 1444 C CA . PRO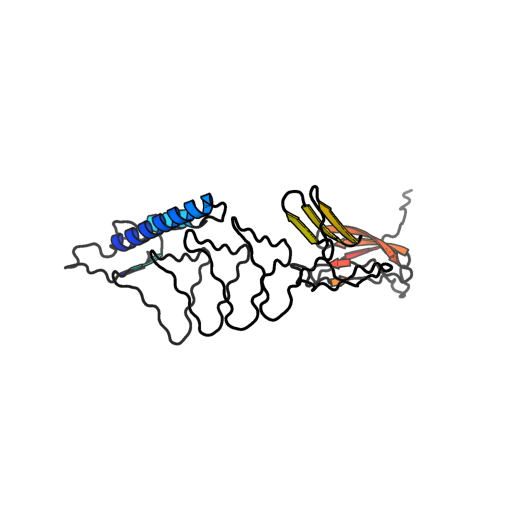 A 1 193 ? 24.089 -6.029 -23.968 1.00 97.31 193 PRO A CA 1
ATOM 1445 C C . PRO A 1 193 ? 25.552 -6.093 -23.497 1.00 97.31 193 PRO A C 1
ATOM 1447 O O . PRO A 1 193 ? 26.474 -5.961 -24.299 1.00 97.31 193 PRO A O 1
ATOM 1450 N N . THR A 1 194 ? 25.773 -6.325 -22.204 1.00 97.69 194 THR A N 1
ATOM 1451 C CA . THR A 1 194 ? 27.101 -6.541 -21.604 1.00 97.69 194 THR A CA 1
ATOM 1452 C C . THR A 1 194 ? 27.075 -7.835 -20.802 1.00 97.69 194 THR A C 1
ATOM 1454 O O . THR A 1 194 ? 26.175 -8.040 -19.993 1.00 97.69 194 THR A O 1
ATOM 1457 N N . THR A 1 195 ? 28.043 -8.726 -21.004 1.00 97.75 195 THR A N 1
ATOM 1458 C CA . THR A 1 195 ? 28.164 -9.954 -20.208 1.00 97.75 195 THR A CA 1
ATOM 1459 C C . THR A 1 195 ? 29.620 -10.391 -20.111 1.00 97.75 195 THR A C 1
ATOM 1461 O O . THR A 1 195 ? 30.349 -10.339 -21.100 1.00 97.75 195 THR A O 1
ATOM 1464 N N . GLY A 1 196 ? 30.047 -10.816 -18.920 1.00 94.75 196 GLY A N 1
ATOM 1465 C CA . GLY A 1 196 ? 31.332 -11.504 -18.737 1.00 94.75 196 GLY A CA 1
ATOM 1466 C C . GLY A 1 196 ? 31.300 -12.980 -19.160 1.00 94.75 196 GLY A C 1
ATOM 1467 O O . GLY A 1 196 ? 32.344 -13.624 -19.221 1.00 94.75 196 GLY A O 1
ATOM 1468 N N . GLY A 1 197 ? 30.108 -13.522 -19.427 1.00 95.56 197 GLY A N 1
ATOM 1469 C CA . GLY A 1 197 ? 29.891 -14.905 -19.834 1.00 95.56 197 GLY A CA 1
ATOM 1470 C C . GLY A 1 197 ? 29.679 -15.070 -21.340 1.00 95.56 197 GLY A C 1
ATOM 1471 O O . GLY A 1 197 ? 30.127 -14.279 -22.167 1.00 95.56 197 GLY A O 1
ATOM 1472 N N . LYS A 1 198 ? 28.972 -16.140 -21.710 1.00 95.81 198 LYS A N 1
ATOM 1473 C CA . LYS A 1 198 ? 28.620 -16.435 -23.101 1.00 95.81 198 LYS A CA 1
ATOM 1474 C C . LYS A 1 198 ? 27.410 -15.600 -23.528 1.00 95.81 198 LYS A C 1
ATOM 1476 O O . LYS A 1 198 ? 26.324 -15.773 -22.984 1.00 95.81 198 LYS A O 1
ATOM 1481 N N . PHE A 1 199 ? 27.572 -14.785 -24.567 1.00 96.38 199 PHE A N 1
ATOM 1482 C CA . PHE A 1 199 ? 26.448 -14.211 -25.305 1.00 96.38 199 PHE A CA 1
ATOM 1483 C C . PHE A 1 199 ? 26.052 -15.159 -26.447 1.00 96.38 199 PHE A C 1
ATOM 1485 O O . PHE A 1 199 ? 26.765 -15.273 -27.443 1.00 96.38 199 PHE A O 1
ATOM 1492 N N . GLU A 1 200 ? 24.952 -15.896 -26.290 1.00 95.62 200 GLU A N 1
ATOM 1493 C CA . GLU A 1 200 ? 24.466 -16.866 -27.280 1.00 95.62 200 GLU A CA 1
ATOM 1494 C C . GLU A 1 200 ? 23.161 -16.387 -27.915 1.00 95.62 200 GLU A C 1
ATOM 1496 O O . GLU A 1 200 ? 22.182 -16.133 -27.217 1.00 95.62 200 GLU A O 1
ATOM 1501 N N . VAL A 1 201 ? 23.131 -16.316 -29.248 1.00 95.00 201 VAL A N 1
ATOM 1502 C CA . VAL A 1 201 ? 21.940 -15.937 -30.014 1.00 95.00 201 VAL A CA 1
ATOM 1503 C C . VAL A 1 201 ? 21.560 -17.090 -30.937 1.00 95.00 201 VAL A C 1
ATOM 1505 O O . VAL A 1 201 ? 22.372 -17.540 -31.741 1.00 95.00 201 VAL A O 1
ATOM 1508 N N . LYS A 1 202 ? 20.322 -17.579 -30.823 1.00 94.38 202 LYS A N 1
ATOM 1509 C CA . LYS A 1 202 ? 19.764 -18.629 -31.686 1.00 94.38 202 LYS A CA 1
ATOM 1510 C C . LYS A 1 202 ? 18.593 -18.059 -32.472 1.00 94.38 202 LYS A C 1
ATOM 1512 O O . LYS A 1 202 ? 17.564 -17.749 -31.880 1.00 94.38 202 LYS A O 1
ATOM 1517 N N . ALA A 1 203 ? 18.744 -17.930 -33.788 1.00 94.44 203 ALA A N 1
ATOM 1518 C CA . ALA A 1 203 ? 17.690 -17.427 -34.665 1.00 94.44 203 ALA A CA 1
ATOM 1519 C C . ALA A 1 203 ? 17.706 -18.128 -36.029 1.00 94.44 203 ALA A C 1
ATOM 1521 O O . ALA A 1 203 ? 18.749 -18.595 -36.481 1.00 94.44 203 ALA A O 1
ATOM 1522 N N . GLY A 1 204 ? 16.550 -18.161 -36.702 1.00 95.81 204 GLY A N 1
ATOM 1523 C CA . GLY A 1 204 ? 16.454 -18.620 -38.094 1.00 95.81 204 GLY A CA 1
ATOM 1524 C C . GLY A 1 204 ? 17.112 -17.665 -39.101 1.00 95.81 204 GLY A C 1
ATOM 1525 O O . GLY A 1 204 ? 17.486 -18.090 -40.188 1.00 95.81 204 GLY A O 1
ATOM 1526 N N . GLN A 1 205 ? 17.282 -16.387 -38.739 1.00 94.44 205 GLN A N 1
ATOM 1527 C CA . GLN A 1 205 ? 17.976 -15.369 -39.529 1.00 94.44 205 GLN A CA 1
ATOM 1528 C C . GLN A 1 205 ? 18.479 -14.240 -38.616 1.00 94.44 205 GLN A C 1
ATOM 1530 O O . GLN A 1 205 ? 17.829 -13.904 -37.626 1.00 94.44 205 GLN A O 1
ATOM 1535 N N . HIS A 1 206 ? 19.599 -13.616 -38.989 1.00 92.12 206 HIS A N 1
ATOM 1536 C CA . HIS A 1 206 ? 20.051 -12.340 -38.432 1.00 92.12 206 HIS A CA 1
ATOM 1537 C C . HIS A 1 206 ? 20.078 -11.293 -39.546 1.00 92.12 206 HIS A C 1
ATOM 1539 O O . HIS A 1 206 ? 20.772 -11.474 -40.545 1.00 92.12 206 HIS A O 1
ATOM 1545 N N . LEU A 1 207 ? 19.315 -10.212 -39.383 1.00 92.25 207 LEU A N 1
ATOM 1546 C CA . LEU A 1 207 ? 19.255 -9.098 -40.325 1.00 92.25 207 LEU A CA 1
ATOM 1547 C C . LEU A 1 207 ? 19.751 -7.831 -39.622 1.00 92.25 207 LEU A C 1
ATOM 1549 O O . LEU A 1 207 ? 19.189 -7.430 -38.607 1.00 92.25 207 LEU A O 1
ATOM 1553 N N . PHE A 1 208 ? 20.788 -7.200 -40.171 1.00 91.25 208 PHE A N 1
ATOM 1554 C CA . PHE A 1 208 ? 21.346 -5.949 -39.659 1.00 91.25 208 PHE A CA 1
ATOM 1555 C C . PHE A 1 208 ? 21.093 -4.838 -40.680 1.00 91.25 208 PHE A C 1
ATOM 1557 O O . PHE A 1 208 ? 21.599 -4.893 -41.799 1.00 91.25 208 PHE A O 1
ATOM 1564 N N . MET A 1 209 ? 20.281 -3.850 -40.303 1.00 93.19 209 MET A N 1
ATOM 1565 C CA . MET A 1 209 ? 19.929 -2.688 -41.127 1.00 93.19 209 MET A CA 1
ATOM 1566 C C . MET A 1 209 ? 20.522 -1.404 -40.535 1.00 93.19 209 MET A C 1
ATOM 1568 O O . MET A 1 209 ? 21.047 -1.406 -39.422 1.00 93.19 209 MET A O 1
ATOM 1572 N N . GLY A 1 210 ? 20.428 -0.298 -41.278 1.00 92.12 210 GLY A N 1
ATOM 1573 C CA . GLY A 1 210 ? 20.732 1.027 -40.738 1.00 92.12 210 GLY A CA 1
ATOM 1574 C C . GLY A 1 210 ? 19.827 1.386 -39.554 1.00 92.12 210 GLY A C 1
ATOM 1575 O O . GLY A 1 210 ? 18.715 0.871 -39.429 1.00 92.12 210 GLY A O 1
ATOM 1576 N N . GLY A 1 211 ? 20.314 2.271 -38.684 1.00 88.19 211 GLY A N 1
ATOM 1577 C CA . GLY A 1 211 ? 19.562 2.727 -37.518 1.00 88.19 211 GLY A CA 1
ATOM 1578 C C . GLY A 1 211 ? 18.270 3.459 -37.893 1.00 88.19 211 GLY A C 1
ATOM 1579 O O . GLY A 1 211 ? 18.172 4.099 -38.939 1.00 88.19 211 GLY A O 1
ATOM 1580 N N . SER A 1 212 ? 17.289 3.382 -37.002 1.00 88.88 212 SER A N 1
ATOM 1581 C CA . SER A 1 212 ? 16.047 4.152 -37.047 1.00 88.88 212 SER A CA 1
ATOM 1582 C C . SER A 1 212 ? 15.731 4.650 -35.636 1.00 88.88 212 SER A C 1
ATOM 1584 O O . SER A 1 212 ? 16.295 4.148 -34.661 1.00 88.88 212 SER A O 1
ATOM 1586 N N . ASN A 1 213 ? 14.864 5.650 -35.518 1.00 84.44 213 ASN A N 1
ATOM 1587 C CA . ASN A 1 213 ? 14.461 6.240 -34.250 1.00 84.44 213 ASN A CA 1
ATOM 1588 C C . ASN A 1 213 ? 12.954 6.092 -34.018 1.00 84.44 213 ASN A C 1
ATOM 1590 O O . ASN A 1 213 ? 12.158 5.950 -34.943 1.00 84.44 213 ASN A O 1
ATOM 1594 N N . MET A 1 214 ? 12.567 6.147 -32.748 1.00 83.56 214 MET A N 1
ATOM 1595 C CA . MET A 1 214 ? 11.178 6.165 -32.308 1.00 83.56 214 MET A CA 1
ATOM 1596 C C . MET A 1 214 ? 10.971 7.391 -31.422 1.00 83.56 214 MET A C 1
ATOM 1598 O O . MET A 1 214 ? 11.801 7.682 -30.563 1.00 83.56 214 MET A O 1
ATOM 1602 N N . ASN A 1 215 ? 9.846 8.084 -31.602 1.00 79.81 215 ASN A N 1
ATOM 1603 C CA . ASN A 1 215 ? 9.417 9.119 -30.669 1.00 79.81 215 ASN A CA 1
ATOM 1604 C C . ASN A 1 215 ? 8.704 8.467 -29.486 1.00 79.81 215 ASN A C 1
ATOM 1606 O O . ASN A 1 215 ? 7.646 7.858 -29.656 1.00 79.81 215 ASN A O 1
ATOM 1610 N N . LEU A 1 216 ? 9.279 8.603 -28.293 1.00 82.38 216 LEU A N 1
ATOM 1611 C CA . LEU A 1 216 ? 8.665 8.100 -27.076 1.00 82.38 216 LEU A CA 1
ATOM 1612 C C . LEU A 1 216 ? 7.632 9.102 -26.549 1.00 82.38 216 LEU A C 1
ATOM 1614 O O . LEU A 1 216 ? 7.958 10.256 -26.280 1.00 82.38 216 LEU A O 1
ATOM 1618 N N . SER A 1 217 ? 6.399 8.640 -26.355 1.00 79.62 217 SER A N 1
ATOM 1619 C CA . SER A 1 217 ? 5.371 9.376 -25.621 1.00 79.62 217 SER A CA 1
ATOM 1620 C C . SER A 1 217 ? 5.187 8.731 -24.252 1.00 79.62 217 SER A C 1
ATOM 1622 O O . SER A 1 217 ? 4.896 7.538 -24.161 1.00 79.62 217 SER A O 1
ATOM 1624 N N . VAL A 1 218 ? 5.389 9.510 -23.188 1.00 84.31 218 VAL A N 1
ATOM 1625 C CA . VAL A 1 218 ? 5.150 9.080 -21.806 1.00 84.31 218 VAL A CA 1
ATOM 1626 C C . VAL A 1 218 ? 3.925 9.803 -21.242 1.00 84.31 218 VAL A C 1
ATOM 1628 O O . VAL A 1 218 ? 3.771 11.001 -21.497 1.00 84.31 218 VAL A O 1
ATOM 1631 N N . PRO A 1 219 ? 3.050 9.121 -20.480 1.00 78.62 219 PRO A N 1
ATOM 1632 C CA . PRO A 1 219 ? 1.953 9.785 -19.787 1.00 78.62 219 PRO A CA 1
ATOM 1633 C C . PRO A 1 219 ? 2.486 10.855 -18.829 1.00 78.62 219 PRO A C 1
ATOM 1635 O O . PRO A 1 219 ? 3.428 10.605 -18.077 1.00 78.62 219 PRO A O 1
ATOM 1638 N N . GLN A 1 220 ? 1.877 12.040 -18.834 1.00 81.56 220 GLN A N 1
ATOM 1639 C CA . GLN A 1 220 ? 2.180 13.063 -17.837 1.00 81.56 220 GLN A CA 1
ATOM 1640 C C . GLN A 1 220 ? 1.454 12.735 -16.531 1.00 81.56 220 GLN A C 1
ATOM 1642 O O . GLN A 1 220 ? 0.231 12.590 -16.516 1.00 81.56 220 GLN A O 1
ATOM 1647 N N . LEU A 1 221 ? 2.211 12.618 -15.439 1.00 85.31 221 LEU A N 1
ATOM 1648 C CA . LEU A 1 221 ? 1.642 12.477 -14.103 1.00 85.31 221 LEU A CA 1
ATOM 1649 C C . LEU A 1 221 ? 1.183 13.846 -13.577 1.00 85.31 221 LEU A C 1
ATOM 1651 O O . LEU A 1 221 ? 1.764 14.872 -13.948 1.00 85.31 221 LEU A O 1
ATOM 1655 N N . PRO A 1 222 ? 0.151 13.892 -12.718 1.00 79.00 222 PRO A N 1
ATOM 1656 C CA . PRO A 1 222 ? -0.238 15.123 -12.046 1.00 79.00 222 PRO A CA 1
ATOM 1657 C C . PRO A 1 222 ? 0.932 15.700 -11.245 1.00 79.00 222 PRO A C 1
ATOM 1659 O O . PRO A 1 222 ? 1.574 14.988 -10.479 1.00 79.00 222 PRO A O 1
ATOM 1662 N N . VAL A 1 223 ? 1.185 17.000 -11.384 1.00 72.69 223 VAL A N 1
ATOM 1663 C CA . VAL A 1 223 ? 2.228 17.683 -10.611 1.00 72.69 223 VAL A CA 1
ATOM 1664 C C . VAL A 1 223 ? 1.619 18.247 -9.327 1.00 72.69 223 VAL A C 1
ATOM 1666 O O . VAL A 1 223 ? 0.686 19.056 -9.368 1.00 72.69 223 VAL A O 1
ATOM 1669 N N . PHE A 1 224 ? 2.145 17.830 -8.175 1.00 57.38 224 PHE A N 1
ATOM 1670 C CA . PHE A 1 224 ? 1.767 18.396 -6.881 1.00 57.38 224 PHE A CA 1
ATOM 1671 C C . PHE A 1 224 ? 2.286 19.840 -6.773 1.00 57.38 224 PHE A C 1
ATOM 1673 O O . PHE A 1 224 ? 3.442 20.116 -7.075 1.00 57.38 224 PHE A O 1
ATOM 1680 N N . GLY A 1 225 ? 1.424 20.782 -6.383 1.00 59.28 225 GLY A N 1
ATOM 1681 C CA . GLY A 1 225 ? 1.805 22.189 -6.181 1.00 59.28 225 GLY A CA 1
ATOM 1682 C C . GLY A 1 225 ? 1.811 23.090 -7.426 1.00 59.28 225 GLY A C 1
ATOM 1683 O O . GLY A 1 225 ? 1.950 24.300 -7.282 1.00 59.28 225 GLY A O 1
ATOM 1684 N N . VAL A 1 226 ? 1.577 22.566 -8.634 1.00 52.06 226 VAL A N 1
ATOM 1685 C CA . VAL A 1 226 ? 1.593 23.364 -9.877 1.00 52.06 226 VAL A CA 1
ATOM 1686 C C . VAL A 1 226 ? 0.196 23.396 -10.496 1.00 52.06 226 VAL A C 1
ATOM 1688 O O . VAL A 1 226 ? -0.044 22.816 -11.549 1.00 52.06 226 VAL A O 1
ATOM 1691 N N . LYS A 1 227 ? -0.767 24.041 -9.826 1.00 51.28 227 LYS A N 1
ATOM 1692 C CA . LYS A 1 227 ? -2.107 24.257 -10.413 1.00 51.28 227 LYS A CA 1
ATOM 1693 C C . LYS A 1 227 ? -2.424 25.697 -10.798 1.00 51.28 227 LYS A C 1
ATOM 1695 O O . LYS A 1 227 ? -3.317 25.878 -11.610 1.00 51.28 227 LYS A O 1
ATOM 1700 N N . ASN A 1 228 ? -1.673 26.692 -10.326 1.00 50.56 228 ASN A N 1
ATOM 1701 C CA . ASN A 1 228 ? -2.017 28.098 -10.549 1.00 50.56 228 ASN A CA 1
ATOM 1702 C C . ASN A 1 228 ? -0.764 28.952 -10.795 1.00 50.56 228 ASN A C 1
ATOM 1704 O O . ASN A 1 228 ? -0.416 29.770 -9.953 1.00 50.56 228 ASN A O 1
ATOM 1708 N N . HIS A 1 229 ? -0.056 28.756 -11.913 1.00 58.31 229 HIS A N 1
ATOM 1709 C CA . HIS A 1 229 ? 0.889 29.793 -12.344 1.00 58.31 229 HIS A CA 1
ATOM 1710 C C . HIS A 1 229 ? 0.064 30.932 -12.937 1.00 58.31 229 HIS A C 1
ATOM 1712 O O . HIS A 1 229 ? -0.552 30.774 -13.992 1.00 58.31 229 HIS A O 1
ATOM 1718 N N . HIS A 1 230 ? -0.000 32.052 -12.227 1.00 63.00 230 HIS A N 1
ATOM 1719 C CA . HIS A 1 230 ? -0.545 33.281 -12.774 1.00 63.00 230 HIS A CA 1
ATOM 1720 C C . HIS A 1 230 ? 0.593 34.029 -13.458 1.00 63.00 230 HIS A C 1
ATOM 1722 O O . HIS A 1 230 ? 1.605 34.359 -12.842 1.00 63.00 230 HIS A O 1
ATOM 1728 N N . ASN A 1 231 ? 0.417 34.251 -14.756 1.00 73.62 231 ASN A N 1
ATOM 1729 C CA . ASN A 1 231 ? 1.353 34.983 -15.590 1.00 73.62 231 ASN A CA 1
ATOM 1730 C C . ASN A 1 231 ? 0.989 36.465 -15.526 1.00 73.62 231 ASN A C 1
ATOM 1732 O O . ASN A 1 231 ? -0.045 36.869 -16.062 1.00 73.62 231 ASN A O 1
ATOM 1736 N N . LEU A 1 232 ? 1.828 37.267 -14.877 1.00 79.50 232 LEU A N 1
ATOM 1737 C CA . LEU A 1 232 ? 1.645 38.711 -14.763 1.00 79.50 232 LEU A CA 1
ATOM 1738 C C . LEU A 1 232 ? 2.704 39.434 -15.591 1.00 79.50 232 LEU A C 1
ATOM 1740 O O . LEU A 1 232 ? 3.892 39.116 -15.539 1.00 79.50 232 LEU A O 1
ATOM 1744 N N . ARG A 1 233 ? 2.268 40.428 -16.361 1.00 86.38 233 ARG A N 1
ATOM 1745 C CA . ARG A 1 233 ? 3.139 41.327 -17.119 1.00 86.38 233 ARG A CA 1
ATOM 1746 C C . ARG A 1 233 ? 2.529 42.719 -17.092 1.00 86.38 233 ARG A C 1
ATOM 1748 O O . ARG A 1 233 ? 1.335 42.860 -17.349 1.00 86.38 233 ARG A O 1
ATOM 1755 N N . TYR A 1 234 ? 3.335 43.732 -16.804 1.00 86.75 234 TYR A N 1
ATOM 1756 C CA . TYR A 1 234 ? 2.874 45.115 -16.719 1.00 86.75 234 TYR A CA 1
ATOM 1757 C C . TYR A 1 234 ? 3.299 45.880 -17.965 1.00 86.75 234 TYR A C 1
ATOM 1759 O O . TYR A 1 234 ? 4.425 45.719 -18.429 1.00 86.75 234 TYR A O 1
ATOM 1767 N N . LEU A 1 235 ? 2.395 46.703 -18.496 1.00 90.25 235 LEU A N 1
ATOM 1768 C CA . LEU A 1 235 ? 2.675 47.673 -19.551 1.00 90.25 235 LEU A CA 1
ATOM 1769 C C . LEU A 1 235 ? 2.840 49.047 -18.908 1.00 90.25 235 LEU A C 1
ATOM 1771 O O . LEU A 1 235 ? 1.896 49.557 -18.305 1.00 90.25 235 LEU A O 1
ATOM 1775 N N . LEU A 1 236 ? 4.022 49.638 -19.037 1.00 87.06 236 LEU A N 1
ATOM 1776 C CA . LEU A 1 236 ? 4.359 50.921 -18.432 1.00 87.06 236 LEU A CA 1
ATOM 1777 C C . LEU A 1 236 ? 4.288 52.017 -19.499 1.00 87.06 236 LEU A C 1
ATOM 1779 O O . LEU A 1 236 ? 4.995 51.966 -20.506 1.00 87.06 236 LEU A O 1
ATOM 1783 N N . LYS A 1 237 ? 3.420 53.005 -19.272 1.00 89.38 237 LYS A N 1
ATOM 1784 C CA . LYS A 1 237 ? 3.216 54.171 -20.141 1.00 89.38 237 LYS A CA 1
ATOM 1785 C C . LYS A 1 237 ? 3.202 55.455 -19.325 1.00 89.38 237 LYS A C 1
ATOM 1787 O O . LYS A 1 237 ? 2.838 55.426 -18.148 1.00 89.38 237 LYS A O 1
ATOM 1792 N N . ASP A 1 238 ? 3.570 56.562 -19.954 1.00 84.69 238 ASP A N 1
ATOM 1793 C CA . ASP A 1 238 ? 3.368 57.897 -19.392 1.00 84.69 238 ASP A CA 1
ATOM 1794 C C . ASP A 1 238 ? 1.897 58.356 -19.501 1.00 84.69 238 ASP A C 1
ATOM 1796 O O . ASP A 1 238 ? 1.006 57.600 -19.909 1.00 84.69 238 ASP A O 1
ATOM 1800 N N . LYS A 1 239 ? 1.617 59.603 -19.095 1.00 84.38 239 LYS A N 1
ATOM 1801 C CA . LYS A 1 239 ? 0.255 60.167 -19.098 1.00 84.38 239 LYS A CA 1
ATOM 1802 C C . LYS A 1 239 ? -0.268 60.417 -20.516 1.00 84.38 239 LYS A C 1
ATOM 1804 O O . LYS A 1 239 ? -1.479 60.494 -20.720 1.00 84.38 239 LYS A O 1
ATOM 1809 N N . GLU A 1 240 ? 0.633 60.495 -21.486 1.00 87.81 240 GLU A N 1
ATOM 1810 C CA . GLU A 1 240 ? 0.402 60.723 -22.904 1.00 87.81 240 GLU A CA 1
ATOM 1811 C C . GLU A 1 240 ? 0.318 59.405 -23.707 1.00 87.81 240 GLU A C 1
ATOM 1813 O O . GLU A 1 240 ? 0.165 59.437 -24.928 1.00 87.81 240 GLU A O 1
ATOM 1818 N N . ASN A 1 241 ? 0.320 58.245 -23.027 1.00 83.50 241 ASN A N 1
ATOM 1819 C CA . ASN A 1 241 ? 0.291 56.881 -23.579 1.00 83.50 241 ASN A CA 1
ATOM 1820 C C . ASN A 1 241 ? 1.558 56.427 -24.329 1.00 83.50 241 ASN A C 1
ATOM 1822 O O . ASN A 1 241 ? 1.523 55.396 -25.015 1.00 83.50 241 ASN A O 1
ATOM 1826 N N . ILE A 1 242 ? 2.677 57.129 -24.180 1.00 87.31 242 ILE A N 1
ATOM 1827 C CA . ILE A 1 242 ? 3.963 56.727 -24.750 1.00 87.31 242 ILE A CA 1
ATOM 1828 C C . ILE A 1 242 ? 4.554 55.613 -23.868 1.00 87.31 242 ILE A C 1
ATOM 1830 O O . ILE A 1 242 ? 4.596 55.754 -22.642 1.00 87.31 242 ILE A O 1
ATOM 1834 N N . PRO A 1 243 ? 4.969 54.469 -24.444 1.00 89.62 243 PRO A N 1
ATOM 1835 C CA . PRO A 1 243 ? 5.549 53.378 -23.673 1.00 89.62 243 PRO A CA 1
ATOM 1836 C C . PRO A 1 243 ? 6.926 53.758 -23.129 1.00 89.62 243 PRO A C 1
ATOM 1838 O O . PRO A 1 243 ? 7.770 54.287 -23.853 1.00 89.62 243 PRO A O 1
ATOM 1841 N N . PHE A 1 244 ? 7.183 53.408 -21.870 1.00 87.31 244 PHE A N 1
ATOM 1842 C CA . PHE A 1 244 ? 8.521 53.470 -21.288 1.00 87.31 244 PHE A CA 1
ATOM 1843 C C . PHE A 1 244 ? 9.357 52.321 -21.848 1.00 87.31 244 PHE A C 1
ATOM 1845 O O . PHE A 1 244 ? 9.469 51.284 -21.204 1.00 87.31 244 PHE A O 1
ATOM 1852 N N . ALA A 1 245 ? 9.884 52.455 -23.062 1.00 88.88 245 ALA A N 1
ATOM 1853 C CA . ALA A 1 245 ? 10.709 51.432 -23.700 1.00 88.88 245 ALA A CA 1
ATOM 1854 C C . ALA A 1 245 ? 12.131 51.407 -23.115 1.00 88.88 245 ALA A C 1
ATOM 1856 O O . ALA A 1 245 ? 12.735 52.462 -22.932 1.00 88.88 245 ALA A O 1
ATOM 1857 N N . HIS A 1 246 ? 12.681 50.215 -22.856 1.00 89.69 246 HIS A N 1
ATOM 1858 C CA . HIS A 1 246 ? 14.033 50.029 -22.298 1.00 89.69 246 HIS A CA 1
ATOM 1859 C C . HIS A 1 246 ? 14.300 50.795 -20.992 1.00 89.69 246 HIS A C 1
ATOM 1861 O O . HIS A 1 246 ? 15.429 51.199 -20.706 1.00 89.69 246 HIS A O 1
ATOM 1867 N N . HIS A 1 247 ? 13.263 50.989 -20.180 1.00 88.19 247 HIS A N 1
ATOM 1868 C CA . HIS A 1 247 ? 13.336 51.750 -18.939 1.00 88.19 247 HIS A CA 1
ATOM 1869 C C . HIS A 1 247 ? 13.552 50.822 -17.751 1.00 88.19 247 HIS A C 1
ATOM 1871 O O . HIS A 1 247 ? 12.979 49.731 -17.685 1.00 88.19 247 HIS A O 1
ATOM 1877 N N . LYS A 1 248 ? 14.383 51.247 -16.797 1.00 89.62 248 LYS A N 1
ATOM 1878 C CA . LYS A 1 248 ? 14.679 50.454 -15.599 1.00 89.62 248 LYS A CA 1
ATOM 1879 C C . LYS A 1 248 ? 13.503 50.473 -14.629 1.00 89.62 248 LYS A C 1
ATOM 1881 O O . LYS A 1 248 ? 12.934 51.530 -14.349 1.00 89.62 248 LYS A O 1
ATOM 1886 N N . TYR A 1 249 ? 13.204 49.315 -14.055 1.00 88.94 249 TYR A N 1
ATOM 1887 C CA . TYR A 1 249 ? 12.226 49.171 -12.984 1.00 88.94 249 TYR A CA 1
ATOM 1888 C C . TYR A 1 249 ? 12.713 48.210 -11.894 1.00 88.94 249 TYR A C 1
ATOM 1890 O O . TYR A 1 249 ? 13.542 47.335 -12.150 1.00 88.94 249 TYR A O 1
ATOM 1898 N N . ILE A 1 250 ? 12.146 48.348 -10.692 1.00 89.62 250 ILE A N 1
ATOM 1899 C CA . ILE A 1 250 ? 12.165 47.315 -9.648 1.00 89.62 250 ILE A CA 1
ATOM 1900 C C . ILE A 1 250 ? 10.751 46.793 -9.441 1.00 89.62 250 ILE A C 1
ATOM 1902 O O . ILE A 1 250 ? 9.820 47.566 -9.211 1.00 89.62 250 ILE A O 1
ATOM 1906 N N . ALA A 1 251 ? 10.610 45.474 -9.510 1.00 88.25 251 ALA A N 1
ATOM 1907 C CA . ALA A 1 251 ? 9.424 44.750 -9.099 1.00 88.25 251 ALA A CA 1
ATOM 1908 C C . ALA A 1 251 ? 9.593 44.262 -7.659 1.00 88.25 251 ALA A C 1
ATOM 1910 O O . ALA A 1 251 ? 10.575 43.595 -7.332 1.00 88.25 251 ALA A O 1
ATOM 1911 N N . PHE A 1 252 ? 8.630 44.594 -6.807 1.00 87.12 252 PHE A N 1
ATOM 1912 C CA . PHE A 1 252 ? 8.551 44.105 -5.437 1.00 87.12 252 PHE A CA 1
ATOM 1913 C C . PHE A 1 252 ? 7.586 42.930 -5.406 1.00 87.12 252 PHE A C 1
ATOM 1915 O O . PHE A 1 252 ? 6.377 43.100 -5.578 1.00 87.12 252 PHE A O 1
ATOM 1922 N N . MET A 1 253 ? 8.144 41.741 -5.217 1.00 82.88 253 MET A N 1
ATOM 1923 C CA . MET A 1 253 ? 7.384 40.509 -5.128 1.00 82.88 253 MET A CA 1
ATOM 1924 C C . MET A 1 253 ? 6.753 40.384 -3.725 1.00 82.88 253 MET A C 1
ATOM 1926 O O . MET A 1 253 ? 7.344 40.831 -2.737 1.00 82.88 253 MET A O 1
ATOM 1930 N N . PRO A 1 254 ? 5.581 39.742 -3.593 1.00 75.50 254 PRO A N 1
ATOM 1931 C CA . PRO A 1 254 ? 4.883 39.546 -2.312 1.00 75.50 254 PRO A CA 1
ATOM 1932 C C . PRO A 1 254 ? 5.695 38.796 -1.246 1.00 75.50 254 PRO A C 1
ATOM 1934 O O . PRO A 1 254 ? 5.506 39.005 -0.051 1.00 75.50 254 PRO A O 1
ATOM 1937 N N . ASN A 1 255 ? 6.633 37.945 -1.672 1.00 74.50 255 ASN A N 1
ATOM 1938 C CA . ASN A 1 255 ? 7.573 37.230 -0.802 1.00 74.50 255 ASN A CA 1
ATOM 1939 C C . ASN A 1 255 ? 8.709 38.128 -0.253 1.00 74.50 255 ASN A C 1
ATOM 1941 O O . ASN A 1 255 ? 9.574 37.637 0.470 1.00 74.50 255 ASN A O 1
ATOM 1945 N N . GLY A 1 256 ? 8.720 39.422 -0.595 1.00 77.06 256 GLY A N 1
ATOM 1946 C CA . GLY A 1 256 ? 9.743 40.393 -0.202 1.00 77.06 256 GLY A CA 1
ATOM 1947 C C . GLY A 1 256 ? 10.950 40.459 -1.143 1.00 77.06 256 GLY A C 1
ATOM 1948 O O . GLY A 1 256 ? 11.836 41.291 -0.933 1.00 77.06 256 GLY A O 1
ATOM 1949 N N . GLU A 1 257 ? 10.996 39.620 -2.180 1.00 82.31 257 GLU A N 1
ATOM 1950 C CA . GLU A 1 257 ? 12.045 39.644 -3.197 1.00 82.31 257 GLU A CA 1
ATOM 1951 C C . GLU A 1 257 ? 11.928 40.898 -4.073 1.00 82.31 257 GLU A C 1
ATOM 1953 O O . GLU A 1 257 ? 10.833 41.357 -4.406 1.00 82.31 257 GLU A O 1
ATOM 1958 N N . LYS A 1 258 ? 13.074 41.467 -4.453 1.00 85.69 258 LYS A N 1
ATOM 1959 C CA . LYS A 1 258 ? 13.149 42.611 -5.364 1.00 85.69 258 LYS A CA 1
ATOM 1960 C C . LYS A 1 258 ? 13.820 42.170 -6.652 1.00 85.69 258 LYS A C 1
ATOM 1962 O O . LYS A 1 258 ? 14.939 41.667 -6.611 1.00 85.69 258 LYS A O 1
ATOM 1967 N N . LEU A 1 259 ? 13.149 42.389 -7.776 1.00 85.81 259 LEU A N 1
ATOM 1968 C CA . LEU A 1 259 ? 13.661 42.053 -9.099 1.00 85.81 259 LEU A CA 1
ATOM 1969 C C . LEU A 1 259 ? 13.880 43.327 -9.907 1.00 85.81 259 LEU A C 1
ATOM 1971 O O . LEU A 1 259 ? 12.934 44.058 -10.192 1.00 85.81 259 LEU A O 1
ATOM 1975 N N . GLU A 1 260 ? 15.126 43.572 -10.292 1.00 88.94 260 GLU A N 1
ATOM 1976 C CA . GLU A 1 260 ? 15.486 44.634 -11.229 1.00 88.94 260 GLU A CA 1
ATOM 1977 C C . GLU A 1 260 ? 15.324 44.153 -12.671 1.00 88.94 260 GLU A C 1
ATOM 1979 O O . GLU A 1 260 ? 15.679 43.022 -13.009 1.00 88.94 260 GLU A O 1
ATOM 1984 N N . GLY A 1 261 ? 14.797 45.016 -13.538 1.00 88.00 261 GLY A N 1
ATOM 1985 C CA . GLY A 1 261 ? 14.628 44.698 -14.949 1.00 88.00 261 GLY A CA 1
ATOM 1986 C C . GLY A 1 261 ? 14.540 45.929 -15.841 1.00 88.00 261 GLY A C 1
ATOM 1987 O O . GLY A 1 261 ? 14.453 47.065 -15.377 1.00 88.00 261 GLY A O 1
ATOM 1988 N N . LEU A 1 262 ? 14.564 45.675 -17.147 1.00 91.00 262 LEU A N 1
ATOM 1989 C CA . LEU A 1 262 ? 14.300 46.655 -18.196 1.00 91.00 262 LEU A CA 1
ATOM 1990 C C . LEU A 1 262 ? 12.998 46.275 -18.895 1.00 91.00 262 LEU A C 1
ATOM 1992 O O . LEU A 1 262 ? 12.725 45.089 -19.101 1.00 91.00 262 LEU A O 1
ATOM 1996 N N . THR A 1 263 ? 12.180 47.263 -19.235 1.00 90.94 263 THR A N 1
ATOM 1997 C CA . THR A 1 263 ? 11.034 47.044 -20.119 1.00 90.94 263 THR A CA 1
ATOM 1998 C C . THR A 1 263 ? 11.485 46.771 -21.555 1.00 90.94 263 THR A C 1
ATOM 2000 O O . THR A 1 263 ? 12.569 47.181 -21.969 1.00 90.94 263 THR A O 1
ATOM 2003 N N . ASP A 1 264 ? 10.656 46.077 -22.332 1.00 90.44 264 ASP A N 1
ATOM 2004 C CA . ASP A 1 264 ? 10.906 45.859 -23.759 1.00 90.44 264 ASP A CA 1
ATOM 2005 C C . ASP A 1 264 ? 10.602 47.107 -24.613 1.00 90.44 264 ASP A C 1
ATOM 2007 O O . ASP A 1 264 ? 10.180 48.147 -24.105 1.00 90.44 264 ASP A O 1
ATOM 2011 N N . GLU A 1 265 ? 10.793 46.995 -25.930 1.00 90.44 265 GLU A N 1
ATOM 2012 C CA . GLU A 1 265 ? 10.506 48.050 -26.917 1.00 90.44 265 GLU A CA 1
ATOM 2013 C C . GLU A 1 265 ? 9.071 48.594 -26.858 1.00 90.44 265 GLU A C 1
ATOM 2015 O O . GLU A 1 265 ? 8.818 49.730 -27.251 1.00 90.44 265 GLU A O 1
ATOM 2020 N N . ASN A 1 266 ? 8.127 47.798 -26.352 1.00 90.19 266 ASN A N 1
ATOM 2021 C CA . ASN A 1 266 ? 6.720 48.159 -26.243 1.00 90.19 266 ASN A CA 1
ATOM 2022 C C . ASN A 1 266 ? 6.339 48.619 -24.826 1.00 90.19 266 ASN A C 1
ATOM 2024 O O . ASN A 1 266 ? 5.165 48.880 -24.573 1.00 90.19 266 ASN A O 1
ATOM 2028 N N . GLY A 1 267 ? 7.306 48.729 -23.908 1.00 87.25 267 GLY A N 1
ATOM 2029 C CA . GLY A 1 267 ? 7.104 49.179 -22.533 1.00 87.25 267 GLY A CA 1
ATOM 2030 C C . GLY A 1 267 ? 6.637 48.092 -21.567 1.00 87.25 267 GLY A C 1
ATOM 2031 O O . GLY A 1 267 ? 6.159 48.413 -20.480 1.00 87.25 267 GLY A O 1
ATOM 2032 N N . TYR A 1 268 ? 6.746 46.810 -21.925 1.00 91.69 268 TYR A N 1
ATOM 2033 C CA . TYR A 1 268 ? 6.351 45.727 -21.030 1.00 91.69 268 TYR A CA 1
ATOM 2034 C C . TYR A 1 268 ? 7.490 45.248 -20.131 1.00 91.69 268 TYR A C 1
ATOM 2036 O O . TYR A 1 268 ? 8.613 45.059 -20.591 1.00 91.69 268 TYR A O 1
ATOM 2044 N N . THR A 1 269 ? 7.178 44.919 -18.878 1.00 90.06 269 THR A N 1
ATOM 2045 C CA . THR A 1 269 ? 8.099 44.231 -17.957 1.00 90.06 269 THR A CA 1
ATOM 2046 C C . THR A 1 269 ? 8.411 42.800 -18.413 1.00 90.06 269 THR A C 1
ATOM 2048 O O . THR A 1 269 ? 7.821 42.282 -19.367 1.00 90.06 269 THR A O 1
ATOM 2051 N N . GLN A 1 270 ? 9.303 42.109 -17.700 1.00 86.56 270 GLN A N 1
ATOM 2052 C CA . GLN A 1 270 ? 9.432 40.658 -17.845 1.00 86.56 270 GLN A CA 1
ATOM 2053 C C . GLN A 1 270 ? 8.174 39.944 -17.329 1.00 86.56 270 GLN A C 1
ATOM 2055 O O . GLN A 1 270 ? 7.329 40.553 -16.664 1.00 86.56 270 GLN A O 1
ATOM 2060 N N . LEU A 1 271 ? 8.043 38.663 -17.670 1.00 83.75 271 LEU A N 1
ATOM 2061 C CA . LEU A 1 271 ? 6.961 37.827 -17.167 1.00 83.75 271 LEU A CA 1
ATOM 2062 C C . LEU A 1 271 ? 7.240 37.446 -15.711 1.00 83.75 271 LEU A C 1
ATOM 2064 O O . LEU A 1 271 ? 8.293 36.884 -15.413 1.00 83.75 271 LEU A O 1
ATOM 2068 N N . PHE A 1 272 ? 6.282 37.707 -14.830 1.00 83.38 272 PHE A N 1
ATOM 2069 C CA . PHE A 1 272 ? 6.307 37.231 -13.454 1.00 83.38 272 PHE A CA 1
ATOM 2070 C C . PHE A 1 272 ? 5.389 36.022 -13.316 1.00 83.38 272 PHE A C 1
ATOM 2072 O O . PHE A 1 272 ? 4.269 36.024 -13.830 1.00 83.38 272 PHE A O 1
ATOM 2079 N N . ASN A 1 273 ? 5.872 35.007 -12.604 1.00 75.56 273 ASN A N 1
ATOM 2080 C CA . ASN A 1 273 ? 5.123 33.794 -12.311 1.00 75.56 273 ASN A CA 1
ATOM 2081 C C . ASN A 1 273 ? 4.824 33.756 -10.814 1.00 75.56 273 ASN A C 1
ATOM 2083 O O . ASN A 1 273 ? 5.753 33.676 -10.010 1.00 75.56 273 ASN A O 1
ATOM 2087 N N . THR A 1 274 ? 3.547 33.788 -10.439 1.00 68.50 274 THR A N 1
ATOM 2088 C CA . THR A 1 274 ? 3.117 33.641 -9.040 1.00 68.50 274 THR A CA 1
ATOM 2089 C C . THR A 1 274 ? 2.280 32.378 -8.869 1.00 68.50 274 THR A C 1
ATOM 2091 O O . THR A 1 274 ? 1.597 31.936 -9.791 1.00 68.50 274 THR A O 1
ATOM 2094 N N . VAL A 1 275 ? 2.335 31.775 -7.679 1.00 62.69 275 VAL A N 1
ATOM 2095 C CA . VAL A 1 275 ? 1.613 30.529 -7.345 1.00 62.69 275 VAL A CA 1
ATOM 2096 C C . VAL A 1 275 ? 0.144 30.760 -6.947 1.00 62.69 275 VAL A C 1
ATOM 2098 O O . VAL A 1 275 ? -0.617 29.804 -6.774 1.00 62.69 275 VAL A O 1
ATOM 2101 N N . ARG A 1 276 ? -0.252 32.029 -6.769 1.00 63.44 276 ARG A N 1
ATOM 2102 C CA . ARG A 1 276 ? -1.599 32.536 -6.444 1.00 63.44 276 ARG A CA 1
ATOM 2103 C C . ARG A 1 276 ? -1.782 33.934 -7.069 1.00 63.44 276 ARG A C 1
ATOM 2105 O O . ARG A 1 276 ? -0.777 34.540 -7.443 1.00 63.44 276 ARG A O 1
ATOM 2112 N N . PRO A 1 277 ? -3.014 34.461 -7.204 1.00 68.12 277 PRO A N 1
ATOM 2113 C CA . PRO A 1 277 ? -3.227 35.851 -7.602 1.00 68.12 277 PRO A CA 1
ATOM 2114 C C . PRO A 1 277 ? -2.656 36.781 -6.528 1.00 68.12 277 PRO A C 1
ATOM 2116 O O . PRO A 1 277 ? -3.162 36.806 -5.407 1.00 68.12 277 PRO A O 1
ATOM 2119 N N . GLU A 1 278 ? -1.585 37.496 -6.853 1.00 74.12 278 GLU A N 1
ATOM 2120 C CA . GLU A 1 278 ? -0.892 38.393 -5.929 1.00 74.12 278 GLU A CA 1
ATOM 2121 C C . GLU A 1 278 ? -0.515 39.693 -6.649 1.00 74.12 278 GLU A C 1
ATOM 2123 O O . GLU A 1 278 ? -0.255 39.686 -7.855 1.00 74.12 278 GLU A O 1
ATOM 2128 N N . ASP A 1 279 ? -0.485 40.803 -5.911 1.00 77.19 279 ASP A N 1
ATOM 2129 C CA . ASP A 1 279 ? -0.148 42.118 -6.455 1.00 77.19 279 ASP A CA 1
ATOM 2130 C C . ASP A 1 279 ? 1.371 42.335 -6.453 1.00 77.19 279 ASP A C 1
ATOM 2132 O O . ASP A 1 279 ? 2.024 42.233 -5.413 1.00 77.19 279 ASP A O 1
ATOM 2136 N N . ILE A 1 280 ? 1.937 42.667 -7.616 1.00 83.19 280 ILE A N 1
ATOM 2137 C CA . ILE A 1 280 ? 3.342 43.062 -7.762 1.00 83.19 280 ILE A CA 1
ATOM 2138 C C . ILE A 1 280 ? 3.398 44.578 -7.940 1.00 83.19 280 ILE A C 1
ATOM 2140 O O . ILE A 1 280 ? 2.791 45.136 -8.858 1.00 83.19 280 ILE A O 1
ATOM 2144 N N . SER A 1 281 ? 4.164 45.251 -7.084 1.00 85.94 281 SER A N 1
ATOM 2145 C CA . SER A 1 281 ? 4.397 46.693 -7.205 1.00 85.94 281 SER A CA 1
ATOM 2146 C C . SER A 1 281 ? 5.591 46.957 -8.114 1.00 85.94 281 SER A C 1
ATOM 2148 O O . SER A 1 281 ? 6.667 46.401 -7.896 1.00 85.94 281 SER A O 1
ATOM 2150 N N . ILE A 1 282 ? 5.419 47.827 -9.112 1.00 87.31 282 ILE A N 1
ATOM 2151 C CA . ILE A 1 282 ? 6.476 48.220 -10.051 1.00 87.31 282 ILE A CA 1
ATOM 2152 C C . ILE A 1 282 ? 6.863 49.674 -9.806 1.00 87.31 282 ILE A C 1
ATOM 2154 O O . ILE A 1 282 ? 6.018 50.565 -9.872 1.00 87.31 282 ILE A O 1
ATOM 2158 N N . HIS A 1 283 ? 8.143 49.920 -9.535 1.00 86.00 283 HIS A N 1
ATOM 2159 C CA . HIS A 1 283 ? 8.697 51.264 -9.395 1.00 86.00 283 HIS A CA 1
ATOM 2160 C C . HIS A 1 283 ? 9.646 51.547 -10.560 1.00 86.00 283 HIS A C 1
ATOM 2162 O O . HIS A 1 283 ? 10.598 50.798 -10.777 1.00 86.00 283 HIS A O 1
ATOM 2168 N N . LEU A 1 284 ? 9.391 52.629 -11.297 1.00 80.12 284 LEU A N 1
ATOM 2169 C CA . LEU A 1 284 ? 10.289 53.141 -12.332 1.00 80.12 284 LEU A CA 1
ATOM 2170 C C . LEU A 1 284 ? 11.370 54.015 -11.692 1.00 80.12 284 LEU A C 1
ATOM 2172 O O . LEU A 1 284 ? 11.064 54.838 -10.829 1.00 80.12 284 LEU A O 1
ATOM 2176 N N . TYR A 1 285 ? 12.614 53.870 -12.146 1.00 75.38 285 TYR A N 1
ATOM 2177 C CA . TYR A 1 285 ? 13.695 54.786 -11.782 1.00 75.38 285 TYR A CA 1
ATOM 2178 C C . TYR A 1 285 ? 13.964 55.735 -12.940 1.00 75.38 285 TYR A C 1
ATOM 2180 O O . TYR A 1 285 ? 14.197 55.295 -14.065 1.00 75.38 285 TYR A O 1
ATOM 2188 N N . ASN A 1 286 ? 13.997 57.030 -12.647 1.00 60.88 286 ASN A N 1
ATOM 2189 C CA . ASN A 1 286 ? 14.686 57.993 -13.490 1.00 60.88 286 ASN A CA 1
ATOM 2190 C C . ASN A 1 286 ? 16.058 58.216 -12.860 1.00 60.88 286 ASN A C 1
ATOM 2192 O O . ASN A 1 286 ? 16.145 58.522 -11.672 1.00 60.88 286 ASN A O 1
ATOM 2196 N N . ASN A 1 287 ? 17.125 58.030 -13.636 1.00 51.19 287 ASN A N 1
ATOM 2197 C CA . ASN A 1 287 ? 18.448 58.499 -13.238 1.00 51.19 287 ASN A CA 1
ATOM 2198 C C . ASN A 1 287 ? 18.440 60.035 -13.295 1.00 51.19 287 ASN A C 1
ATOM 2200 O O . ASN A 1 287 ? 18.911 60.620 -14.265 1.00 51.19 287 ASN A O 1
ATOM 2204 N N . GLU A 1 288 ? 17.871 60.687 -12.287 1.00 43.72 288 GLU A N 1
ATOM 2205 C CA . GLU A 1 288 ? 18.245 62.059 -11.968 1.00 43.72 288 GLU A CA 1
ATOM 2206 C C . GLU A 1 288 ? 19.455 61.965 -11.035 1.00 43.72 288 GLU A C 1
ATOM 2208 O O . GLU A 1 288 ? 19.331 61.601 -9.864 1.00 43.72 288 GLU A O 1
ATOM 2213 N N . GLU A 1 289 ? 20.650 62.226 -11.572 1.00 39.25 289 GLU A N 1
ATOM 2214 C CA . GLU A 1 289 ? 21.760 62.684 -10.738 1.00 39.25 289 GLU A CA 1
ATOM 2215 C C . GLU A 1 289 ? 21.308 64.004 -10.104 1.00 39.25 289 GLU A C 1
ATOM 2217 O O . GLU A 1 289 ? 21.169 65.020 -10.782 1.00 39.25 289 GLU A O 1
ATOM 2222 N N . LEU A 1 290 ? 21.006 63.968 -8.805 1.00 37.72 290 LEU A N 1
ATOM 2223 C CA . LEU A 1 290 ? 20.878 65.171 -7.994 1.00 37.72 290 LEU A CA 1
ATOM 2224 C C . LEU A 1 290 ? 22.282 65.758 -7.838 1.00 37.72 290 LEU A C 1
ATOM 2226 O O . LEU A 1 290 ? 23.026 65.360 -6.942 1.00 37.72 290 LEU A O 1
ATOM 2230 N N . ASP A 1 291 ? 22.634 66.669 -8.739 1.00 31.80 291 ASP A N 1
ATOM 2231 C CA . ASP A 1 291 ? 23.780 67.555 -8.572 1.00 31.80 291 ASP A CA 1
ATOM 2232 C C . ASP A 1 291 ? 23.440 68.526 -7.431 1.00 31.80 291 ASP A C 1
ATOM 2234 O O . ASP A 1 291 ? 22.499 69.319 -7.525 1.00 31.80 291 ASP A O 1
ATOM 2238 N N . ILE A 1 292 ? 24.126 68.367 -6.299 1.00 41.78 292 ILE A N 1
ATOM 2239 C CA . ILE A 1 292 ? 24.028 69.255 -5.139 1.00 41.78 292 ILE A CA 1
ATOM 2240 C C . ILE A 1 292 ? 25.271 70.141 -5.163 1.00 41.78 292 ILE A C 1
ATOM 2242 O O . ILE A 1 292 ? 26.305 69.759 -4.616 1.00 41.78 292 ILE A O 1
ATOM 2246 N N . ASP A 1 293 ? 25.132 71.307 -5.787 1.00 36.12 293 ASP A N 1
ATOM 2247 C CA . ASP A 1 293 ? 25.921 72.506 -5.484 1.00 36.12 293 ASP A CA 1
ATOM 2248 C C . ASP A 1 293 ? 25.0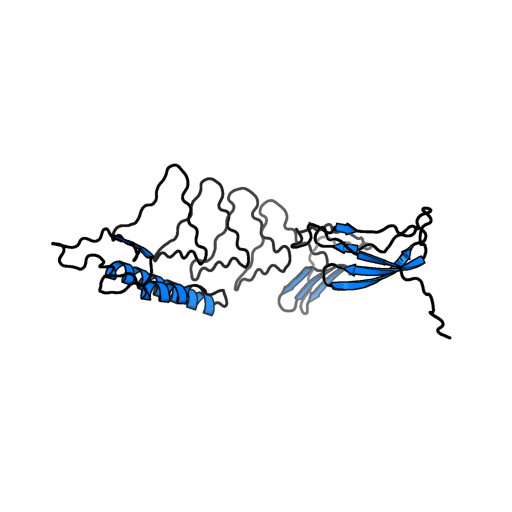32 73.522 -4.745 1.00 36.12 293 ASP A C 1
ATOM 2250 O O . ASP A 1 293 ? 23.886 73.768 -5.198 1.00 36.12 293 ASP A O 1
#

Radius of gyration: 33.6 Å; Cα contacts (8 Å, |Δi|>4): 283; chains: 1; bounding box: 62×91×87 Å

Mean predicted aligned error: 13.06 Å

pLDDT: mean 86.93, std 12.88, range [31.8, 98.25]

Foldseek 3Di:
DQAEEDEPDDDPVVPDDPLQCQVVLVVLVVQLVVLQVVQVLCVVVVHHGDPCSVVSVVVSVLRDNDDDGSPDHYYHYDYPVDDDDDDPDDDDDDDPDDDDDTDPPDDDDDDPDDDDDDDPPDDTDDDNPPDDDDDDPDDDDDDDDQADDDDDDDPDDDDDDDPPDDDDDDDQAKDWDDDDQWIWIQGPVGTDTDHPDDDDDDDPDDDDDDDDDDDDDDDRGDDPLPDDWDKDKDFDADPVRHAQAQFWKWKQDPVRDIDIDGAHRRNMTDIDTDSDDDDIDIDTDDPDPPPDD

Secondary structure (DSSP, 8-state):
---EEEE----GGG-S-TT--HHHHHHHHHHHHHHHHHHHHHHHTTS---TTHHHHHHHHHHS-SSSS--SS--EEEE-SS------SS------SS------SS------SS------SS------SSS------SSS------SSS------SS------SSS------SSEEEEEETTEEEEEETTEEEEEESS------S--------------PPPPPTT-S--EEE-PBPB-TT--B-TT-EEEEE-TTS-EEEEE--TTSB-PPEEESS--PPEEEEPP-------

Sequence (293 aa):
GEGLLISTHAQQQAQGEHLEAQTAKQQLEGNQNNAKALSEVAKNQQTDELEALEQLKAFAETIQDKIAKFNEAILLLSSPNGIGLSTAEDIHLSADGQLNQFAGDSINLTTQKNFIAQASQKISLFAAQGGIKQVAAKGKFEIQAQSDGLDILAKAGIQIISTEDTIYLTSPKEIVFKADTSELKVNGSGIFPTTGGKFEVKAGQHLFMGGSNMNLSVPQLPVFGVKNHHNLRYLLKDKENIPFAHHKYIAFMPNGEKLEGLTDENGYTQLFNTVRPEDISIHLYNNEELDID